Protein AF-A0A1E8E3Q8-F1 (afdb_monomer_lite)

Structure (mmCIF, N/CA/C/O backbone):
data_AF-A0A1E8E3Q8-F1
#
_entry.id   AF-A0A1E8E3Q8-F1
#
loop_
_atom_site.group_PDB
_atom_site.id
_atom_site.type_symbol
_atom_site.label_atom_id
_atom_site.label_alt_id
_atom_site.label_comp_id
_atom_site.label_asym_id
_atom_site.label_entity_id
_atom_site.label_seq_id
_atom_site.pdbx_PDB_ins_code
_atom_site.Cartn_x
_atom_site.Cartn_y
_atom_site.Cartn_z
_atom_site.occupancy
_atom_site.B_iso_or_equiv
_atom_site.auth_seq_id
_atom_site.auth_comp_id
_atom_site.auth_asym_id
_atom_site.auth_atom_id
_atom_site.pdbx_PDB_model_num
ATOM 1 N N . MET A 1 1 ? 12.188 -21.780 -27.073 1.00 25.06 1 MET A N 1
ATOM 2 C CA . MET A 1 1 ? 12.800 -22.722 -26.108 1.00 25.06 1 MET A CA 1
ATOM 3 C C . MET A 1 1 ? 11.949 -22.703 -24.840 1.00 25.06 1 MET A C 1
ATOM 5 O O . MET A 1 1 ? 11.818 -21.642 -24.250 1.00 25.06 1 MET A O 1
ATOM 9 N N . LYS A 1 2 ? 11.271 -23.799 -24.471 1.00 20.78 2 LYS A N 1
ATOM 10 C CA . LYS A 1 2 ? 10.485 -23.864 -23.223 1.00 20.78 2 LYS A CA 1
ATOM 11 C C . LYS A 1 2 ? 11.415 -24.312 -22.095 1.00 20.78 2 LYS A C 1
ATOM 13 O O . LYS A 1 2 ? 11.602 -25.508 -21.908 1.00 20.78 2 LYS A O 1
ATOM 18 N N . ALA A 1 3 ? 12.023 -23.370 -21.382 1.00 23.28 3 ALA A N 1
ATOM 19 C CA . ALA A 1 3 ? 12.737 -23.683 -20.150 1.00 23.28 3 ALA A CA 1
ATOM 20 C C . ALA A 1 3 ? 11.718 -23.715 -19.002 1.00 23.28 3 ALA A C 1
ATOM 22 O O . ALA A 1 3 ? 11.214 -22.676 -18.587 1.00 23.28 3 ALA A O 1
ATOM 23 N N . LYS A 1 4 ? 11.373 -24.911 -18.511 1.00 21.45 4 LYS A N 1
ATOM 24 C CA . LYS A 1 4 ? 10.731 -25.051 -17.198 1.00 21.45 4 LYS A CA 1
ATOM 25 C C . LYS A 1 4 ? 11.827 -24.872 -16.157 1.00 21.45 4 LYS A C 1
ATOM 27 O O . LYS A 1 4 ? 12.592 -25.798 -15.907 1.00 21.45 4 LYS A O 1
ATOM 32 N N . VAL A 1 5 ? 11.932 -23.673 -15.601 1.00 27.83 5 VAL A N 1
ATOM 33 C CA . VAL A 1 5 ? 12.792 -23.419 -14.448 1.00 27.83 5 VAL A CA 1
ATOM 34 C C . VAL A 1 5 ? 11.906 -23.518 -13.216 1.00 27.83 5 VAL A C 1
ATOM 36 O O . VAL A 1 5 ? 11.017 -22.696 -13.025 1.00 27.83 5 VAL A O 1
ATOM 39 N N . LEU A 1 6 ? 12.121 -24.554 -12.405 1.00 23.23 6 LEU A N 1
ATOM 40 C CA . LEU A 1 6 ? 11.558 -24.640 -11.063 1.00 23.23 6 LEU A CA 1
ATOM 41 C C . LEU A 1 6 ? 12.335 -23.635 -10.200 1.00 23.23 6 LEU A C 1
ATOM 43 O O . LEU A 1 6 ? 13.374 -23.963 -9.628 1.00 23.23 6 LEU A O 1
ATOM 47 N N . LEU A 1 7 ? 11.902 -22.376 -10.218 1.00 27.88 7 LEU A N 1
ATOM 48 C CA . LEU A 1 7 ? 12.552 -21.299 -9.484 1.00 27.88 7 LEU A CA 1
ATOM 49 C C . LEU A 1 7 ? 12.048 -21.346 -8.036 1.00 27.88 7 LEU A C 1
ATOM 51 O O . LEU A 1 7 ? 10.982 -20.826 -7.716 1.00 27.88 7 LEU A O 1
ATOM 55 N N . ALA A 1 8 ? 12.798 -22.014 -7.159 1.00 24.53 8 ALA A N 1
ATOM 56 C CA . ALA A 1 8 ? 12.649 -21.799 -5.727 1.00 24.53 8 ALA A CA 1
ATOM 57 C C . ALA A 1 8 ? 12.999 -20.329 -5.445 1.00 24.53 8 ALA A C 1
ATOM 59 O O . ALA A 1 8 ? 14.079 -19.871 -5.808 1.00 24.53 8 ALA A O 1
ATOM 60 N N . THR A 1 9 ? 12.034 -19.610 -4.877 1.00 29.94 9 THR A N 1
ATOM 61 C CA . THR A 1 9 ? 11.995 -18.182 -4.544 1.00 29.94 9 THR A CA 1
ATOM 62 C C . THR A 1 9 ? 13.372 -17.515 -4.441 1.00 29.94 9 THR A C 1
ATOM 64 O O . THR A 1 9 ? 14.088 -17.680 -3.453 1.00 29.94 9 THR A O 1
ATOM 67 N N . VAL A 1 10 ? 13.731 -16.725 -5.453 1.00 28.31 10 VAL A N 1
ATOM 68 C CA . VAL A 1 10 ? 14.898 -15.837 -5.438 1.00 28.31 10 VAL A CA 1
ATOM 69 C C . VAL A 1 10 ? 14.469 -14.521 -4.789 1.00 28.31 10 VAL A C 1
ATOM 71 O O . VAL A 1 10 ? 13.653 -13.778 -5.325 1.00 28.31 10 VAL A O 1
ATOM 74 N N . LEU A 1 11 ? 14.999 -14.263 -3.600 1.00 30.14 11 LEU A N 1
ATOM 75 C CA . LEU A 1 11 ? 14.775 -13.074 -2.789 1.00 30.14 11 LEU A CA 1
ATOM 76 C C . LEU A 1 11 ? 15.739 -11.988 -3.292 1.00 30.14 11 LEU A C 1
ATOM 78 O O . LEU A 1 11 ? 16.947 -12.126 -3.118 1.00 30.14 11 LEU A O 1
ATOM 82 N N . SER A 1 12 ? 15.241 -10.933 -3.941 1.00 26.34 12 SER A N 1
ATOM 83 C CA . SER A 1 12 ? 16.075 -9.813 -4.405 1.00 26.34 12 SER A CA 1
ATOM 84 C C . SER A 1 12 ? 15.674 -8.520 -3.686 1.00 26.34 12 SER A C 1
ATOM 86 O O . SER A 1 12 ? 14.683 -7.873 -4.028 1.00 26.34 12 SER A O 1
ATOM 88 N N . ILE A 1 13 ? 16.443 -8.184 -2.645 1.00 29.06 13 ILE A N 1
ATOM 89 C CA . ILE A 1 13 ? 16.334 -6.977 -1.810 1.00 29.06 13 ILE A CA 1
ATOM 90 C C . ILE A 1 13 ? 17.117 -5.837 -2.468 1.00 29.06 13 ILE A C 1
ATOM 92 O O . ILE A 1 13 ? 18.296 -5.677 -2.189 1.00 29.06 13 ILE A O 1
ATOM 96 N N . CYS A 1 14 ? 16.506 -5.030 -3.336 1.00 25.89 14 CYS A N 1
ATOM 97 C CA . CYS A 1 14 ? 17.172 -3.834 -3.864 1.00 25.89 14 CYS A CA 1
ATOM 98 C C . CYS A 1 14 ? 17.247 -2.733 -2.793 1.00 25.89 14 CYS A C 1
ATOM 100 O O . CYS A 1 14 ? 16.442 -1.810 -2.785 1.00 25.89 14 CYS A O 1
ATOM 102 N N . THR A 1 15 ? 18.246 -2.819 -1.918 1.00 27.42 15 THR A N 1
ATOM 103 C CA . THR A 1 15 ? 18.921 -1.652 -1.348 1.00 27.42 15 THR A CA 1
ATOM 104 C C . THR A 1 15 ? 20.367 -1.702 -1.829 1.00 27.42 15 THR A C 1
ATOM 106 O O . THR A 1 15 ? 21.047 -2.727 -1.755 1.00 27.42 15 THR A O 1
ATOM 109 N N . SER A 1 16 ? 20.834 -0.604 -2.415 1.00 28.83 16 SER A N 1
ATOM 110 C CA . SER A 1 16 ? 22.193 -0.450 -2.926 1.00 28.83 16 SER A CA 1
ATOM 111 C C . SER A 1 16 ? 23.194 -0.464 -1.769 1.00 28.83 16 SER A C 1
ATOM 113 O O . SER A 1 16 ? 23.552 0.595 -1.262 1.00 28.83 16 SER A O 1
ATOM 115 N N . SER A 1 17 ? 23.569 -1.656 -1.292 1.00 29.56 17 SER A N 1
ATOM 116 C CA . SER A 1 17 ? 24.822 -1.958 -0.563 1.00 29.56 17 SER A CA 1
ATOM 117 C C . SER A 1 17 ? 24.895 -3.366 0.055 1.00 29.56 17 SER A C 1
ATOM 119 O O . SER A 1 17 ? 25.938 -3.699 0.614 1.00 29.56 17 SER A O 1
ATOM 121 N N . VAL A 1 18 ? 23.873 -4.233 -0.049 1.00 36.31 18 VAL A N 1
ATOM 122 C CA . VAL A 1 18 ? 23.930 -5.567 0.595 1.00 36.31 18 VAL A CA 1
ATOM 123 C C . VAL A 1 18 ? 23.416 -6.694 -0.310 1.00 36.31 18 VAL A C 1
ATOM 125 O O . VAL A 1 18 ? 22.423 -7.351 -0.009 1.00 36.31 18 VAL A O 1
ATOM 128 N N . PHE A 1 19 ? 24.117 -6.966 -1.411 1.00 44.41 19 PHE A N 1
ATOM 129 C CA . PHE A 1 19 ? 23.916 -8.197 -2.182 1.00 44.41 19 PHE A CA 1
ATOM 130 C C . PHE A 1 19 ? 25.165 -9.074 -2.178 1.00 44.41 19 PHE A C 1
ATOM 132 O O . PHE A 1 19 ? 26.292 -8.590 -2.255 1.00 44.41 19 PHE A O 1
ATOM 139 N N . ALA A 1 20 ? 24.945 -10.389 -2.108 1.00 51.62 20 ALA A N 1
ATOM 140 C CA . ALA A 1 20 ? 25.991 -11.389 -2.300 1.00 51.62 20 ALA A CA 1
ATOM 141 C C . ALA A 1 20 ? 26.223 -11.724 -3.789 1.00 51.62 20 ALA A C 1
ATOM 143 O O . ALA A 1 20 ? 27.277 -12.270 -4.115 1.00 51.62 20 ALA A O 1
ATOM 144 N N . TYR A 1 21 ? 25.255 -11.423 -4.669 1.00 52.38 21 TYR A N 1
ATOM 145 C CA . TYR A 1 21 ? 25.308 -11.684 -6.111 1.00 52.38 21 TYR A CA 1
ATOM 146 C C . TYR A 1 21 ? 24.240 -10.888 -6.889 1.00 52.38 21 TYR A C 1
ATOM 148 O O . TYR A 1 21 ? 23.200 -10.547 -6.323 1.00 52.38 21 TYR A O 1
ATOM 156 N N . ASP A 1 22 ? 24.470 -10.678 -8.186 1.00 53.22 22 ASP A N 1
ATOM 157 C CA . ASP A 1 22 ? 23.536 -10.097 -9.159 1.00 53.22 22 ASP A CA 1
ATOM 158 C C . ASP A 1 22 ? 22.962 -11.181 -10.080 1.00 53.22 22 ASP A C 1
ATOM 160 O O . ASP A 1 22 ? 23.645 -12.146 -10.418 1.00 53.22 22 ASP A O 1
ATOM 164 N N . ILE A 1 23 ? 21.712 -11.039 -10.525 1.00 55.09 23 ILE A N 1
ATOM 165 C CA . ILE A 1 23 ? 21.140 -11.885 -11.583 1.00 55.09 23 ILE A CA 1
ATOM 166 C C . ILE A 1 23 ? 20.965 -11.037 -12.824 1.00 55.09 23 ILE A C 1
ATOM 168 O O . ILE A 1 23 ? 20.314 -9.997 -12.794 1.00 55.09 23 ILE A O 1
ATOM 172 N N . GLY A 1 24 ? 21.510 -11.506 -13.936 1.00 48.59 24 GLY A N 1
ATOM 173 C CA . GLY A 1 24 ? 21.401 -10.773 -15.181 1.00 48.59 24 GLY A CA 1
ATOM 174 C C . GLY A 1 24 ? 22.232 -11.397 -16.277 1.00 48.59 24 GLY A C 1
ATOM 175 O O . GLY A 1 24 ? 22.463 -12.607 -16.298 1.00 48.59 24 GLY A O 1
ATOM 176 N N . PHE A 1 25 ? 22.663 -10.554 -17.202 1.00 50.09 25 PHE A N 1
ATOM 177 C CA . PHE A 1 25 ? 23.625 -10.908 -18.229 1.00 50.09 25 PHE A CA 1
ATOM 178 C C . PHE A 1 25 ? 24.968 -10.279 -17.880 1.00 50.09 25 PHE A C 1
ATOM 180 O O . PHE A 1 25 ? 25.018 -9.108 -17.510 1.00 50.09 25 PHE A O 1
ATOM 187 N N . ASN A 1 26 ? 26.053 -11.041 -18.009 1.00 55.84 26 ASN A N 1
ATOM 188 C CA . ASN A 1 26 ? 27.388 -10.450 -17.955 1.00 55.84 26 ASN A CA 1
ATOM 189 C C . ASN A 1 26 ? 27.720 -9.705 -19.258 1.00 55.84 26 ASN A C 1
ATOM 191 O O . ASN A 1 26 ? 27.012 -9.816 -20.259 1.00 55.84 26 ASN A O 1
ATOM 195 N N . GLU A 1 27 ? 28.865 -9.021 -19.274 1.00 49.06 27 GLU A N 1
ATOM 196 C CA . GLU A 1 27 ? 29.415 -8.325 -20.451 1.00 49.06 27 GLU A CA 1
ATOM 197 C C . GLU A 1 27 ? 29.609 -9.238 -21.678 1.00 49.06 27 GLU A C 1
ATOM 199 O O . GLU A 1 27 ? 29.754 -8.764 -22.800 1.00 49.06 27 GLU A O 1
ATOM 204 N N . LYS A 1 28 ? 29.586 -10.562 -21.476 1.00 54.47 28 LYS A N 1
ATOM 205 C CA . LYS A 1 28 ? 29.684 -11.587 -22.523 1.00 54.47 28 LYS A CA 1
ATOM 206 C C . LYS A 1 28 ? 28.315 -12.119 -22.973 1.00 54.47 28 LYS A C 1
ATOM 208 O O . LYS A 1 28 ? 28.261 -13.124 -23.677 1.00 54.47 28 LYS A O 1
ATOM 213 N N . GLY A 1 29 ? 27.211 -11.504 -22.542 1.00 48.19 29 GLY A N 1
ATOM 214 C CA . GLY A 1 29 ? 25.851 -11.889 -22.927 1.00 48.19 29 GLY A CA 1
ATOM 215 C C . GLY A 1 29 ? 25.389 -13.234 -22.357 1.00 48.19 29 GLY A C 1
ATOM 216 O O . GLY A 1 29 ? 24.465 -13.848 -22.888 1.00 48.19 29 GLY A O 1
ATOM 217 N N . GLN A 1 30 ? 26.004 -13.726 -21.279 1.00 52.75 30 GLN A N 1
ATOM 218 C CA . GLN A 1 30 ? 25.603 -14.975 -20.631 1.00 52.75 30 GLN A CA 1
ATOM 219 C C . GLN A 1 30 ? 24.639 -14.697 -19.479 1.00 52.75 30 GLN A C 1
ATOM 221 O O . GLN A 1 30 ? 24.986 -13.960 -18.563 1.00 52.75 30 GLN A O 1
ATOM 226 N N . PHE A 1 31 ? 23.472 -15.347 -19.481 1.00 54.44 31 PHE A N 1
ATOM 227 C CA . PHE A 1 31 ? 22.534 -15.283 -18.359 1.00 54.44 31 PHE A CA 1
ATOM 228 C C . PHE A 1 31 ? 23.003 -16.154 -17.183 1.00 54.44 31 PHE A C 1
ATOM 230 O O . PHE A 1 31 ? 23.445 -17.301 -17.376 1.00 54.44 31 PHE A O 1
ATOM 237 N N . GLY A 1 32 ? 22.894 -15.629 -15.965 1.00 60.94 32 GLY A N 1
ATOM 238 C CA . GLY A 1 32 ? 23.208 -16.351 -14.734 1.00 60.94 32 GLY A CA 1
ATOM 239 C C . GLY A 1 32 ? 23.147 -15.475 -13.486 1.00 60.94 32 GLY A C 1
ATOM 240 O O . GLY A 1 32 ? 22.823 -14.292 -13.559 1.00 60.94 32 GLY A O 1
ATOM 241 N N . ALA A 1 33 ? 23.463 -16.080 -12.342 1.00 65.56 33 ALA A N 1
ATOM 242 C CA . ALA A 1 33 ? 23.819 -15.352 -11.130 1.00 65.56 33 ALA A CA 1
ATOM 243 C C . ALA A 1 33 ? 25.328 -15.066 -11.144 1.00 65.56 33 ALA A C 1
ATOM 245 O O . ALA A 1 33 ? 26.102 -15.921 -11.582 1.00 65.56 33 ALA A O 1
ATOM 246 N N . PHE A 1 34 ? 25.745 -13.898 -10.670 1.00 69.12 34 PHE A N 1
ATOM 247 C CA . PHE A 1 34 ? 27.127 -13.433 -10.689 1.00 69.12 34 PHE A CA 1
ATOM 248 C C . PHE A 1 34 ? 27.531 -12.910 -9.320 1.00 69.12 34 PHE A C 1
ATOM 250 O O . PHE A 1 34 ? 26.796 -12.125 -8.733 1.00 69.12 34 PHE A O 1
ATOM 257 N N . ASP A 1 35 ? 28.685 -13.326 -8.805 1.00 70.69 35 ASP A N 1
ATOM 258 C CA . ASP A 1 35 ? 29.201 -12.776 -7.552 1.00 70.69 35 ASP A CA 1
ATOM 259 C C . ASP A 1 35 ? 29.560 -11.282 -7.700 1.00 70.69 35 ASP A C 1
ATOM 261 O O . ASP A 1 35 ? 29.577 -10.724 -8.799 1.00 70.69 35 ASP A O 1
ATOM 265 N N . LYS A 1 36 ? 29.905 -10.626 -6.588 1.00 62.50 36 LYS A N 1
ATOM 266 C CA . LYS A 1 36 ? 30.344 -9.215 -6.569 1.00 62.50 36 LYS A CA 1
ATOM 267 C C . LYS A 1 36 ? 31.561 -8.898 -7.457 1.00 62.50 36 LYS A C 1
ATOM 269 O O . LYS A 1 36 ? 31.872 -7.730 -7.660 1.00 62.50 36 LYS A O 1
ATOM 274 N N . ASN A 1 37 ? 32.275 -9.919 -7.929 1.00 66.94 37 ASN A N 1
ATOM 275 C CA . ASN A 1 37 ? 33.425 -9.793 -8.818 1.00 66.94 37 ASN A CA 1
ATOM 276 C C . ASN A 1 37 ? 33.053 -10.112 -10.283 1.00 66.94 37 ASN A C 1
ATOM 278 O O . ASN A 1 37 ? 33.937 -10.178 -11.133 1.00 66.94 37 ASN A O 1
ATOM 282 N N . GLY A 1 38 ? 31.768 -10.337 -10.587 1.00 61.47 38 GLY A N 1
ATOM 283 C CA . GLY A 1 38 ? 31.273 -10.664 -11.923 1.00 61.47 38 GLY A CA 1
ATOM 284 C C . GLY A 1 38 ? 31.474 -12.126 -12.341 1.00 61.47 38 GLY A C 1
ATOM 285 O O . GLY A 1 38 ? 31.266 -12.459 -13.512 1.00 61.47 38 GLY A O 1
ATOM 286 N N . ASN A 1 39 ? 31.864 -13.022 -11.428 1.00 74.94 39 ASN A N 1
ATOM 287 C CA . ASN A 1 39 ? 32.039 -14.440 -11.741 1.00 74.94 39 ASN A CA 1
ATOM 288 C C . ASN A 1 39 ? 30.701 -15.164 -11.738 1.00 74.94 39 ASN A C 1
ATOM 290 O O . ASN A 1 39 ? 29.913 -15.037 -10.803 1.00 74.94 39 ASN A O 1
ATOM 294 N N . LYS A 1 40 ? 30.469 -15.986 -12.764 1.00 69.25 40 LYS A N 1
ATOM 295 C CA . LYS A 1 40 ? 29.243 -16.775 -12.875 1.00 69.25 40 LYS A CA 1
ATOM 296 C C . LYS A 1 40 ? 29.171 -17.806 -11.750 1.00 69.25 40 LYS A C 1
ATOM 298 O O . LYS A 1 40 ? 30.005 -18.702 -11.676 1.00 69.25 40 LYS A O 1
ATOM 303 N N . MET A 1 41 ? 28.136 -17.701 -10.933 1.00 68.75 41 MET A N 1
ATOM 304 C CA . MET A 1 41 ? 27.821 -18.645 -9.873 1.00 68.75 41 MET A CA 1
ATOM 305 C C . MET A 1 41 ? 26.966 -19.788 -10.415 1.00 68.75 41 MET A C 1
ATOM 307 O O . MET A 1 41 ? 26.099 -19.611 -11.278 1.00 68.75 41 MET A O 1
ATOM 311 N N . THR A 1 42 ? 27.182 -20.981 -9.876 1.00 71.19 42 THR A N 1
ATOM 312 C CA . THR A 1 42 ? 26.256 -22.098 -10.049 1.00 71.19 42 THR A CA 1
ATOM 313 C C . THR A 1 42 ? 24.999 -21.871 -9.214 1.00 71.19 42 THR A C 1
ATOM 315 O O . THR A 1 42 ? 25.044 -21.275 -8.139 1.00 71.19 42 THR A O 1
ATOM 318 N N . TRP A 1 43 ? 23.869 -22.436 -9.645 1.00 57.75 43 TRP A N 1
ATOM 319 C CA . TRP A 1 43 ? 22.608 -22.338 -8.899 1.00 57.75 43 TRP A CA 1
ATOM 320 C C . TRP A 1 43 ? 22.712 -22.846 -7.452 1.00 57.75 43 TRP A C 1
ATOM 322 O O . TRP A 1 43 ? 22.033 -22.333 -6.565 1.00 57.75 43 TRP A O 1
ATOM 332 N N . LYS A 1 44 ? 23.594 -23.821 -7.191 1.00 58.88 44 LYS A N 1
ATOM 333 C CA . LYS A 1 44 ? 23.868 -24.331 -5.841 1.00 58.88 44 LYS A CA 1
ATOM 334 C C . LYS A 1 44 ? 24.544 -23.273 -4.964 1.00 58.88 44 LYS A C 1
ATOM 336 O O . LYS A 1 44 ? 24.167 -23.118 -3.806 1.00 58.88 44 LYS A O 1
ATOM 341 N N . GLU A 1 45 ? 25.508 -22.536 -5.505 1.00 61.62 45 GLU A N 1
ATOM 342 C CA . GLU A 1 45 ? 26.196 -21.448 -4.797 1.00 61.62 45 GLU A CA 1
ATOM 343 C C . GLU A 1 45 ? 25.257 -20.264 -4.553 1.00 61.62 45 GLU A C 1
ATOM 345 O O . GLU A 1 45 ? 25.251 -19.705 -3.458 1.00 61.62 45 GLU A O 1
ATOM 350 N N . THR A 1 46 ? 24.393 -19.950 -5.523 1.00 57.50 46 THR A N 1
ATOM 351 C CA . THR A 1 46 ? 23.335 -18.936 -5.402 1.00 57.50 46 THR A CA 1
ATOM 352 C C . THR A 1 46 ? 22.381 -19.251 -4.243 1.00 57.50 46 THR A C 1
ATOM 354 O O . THR A 1 46 ? 22.117 -18.394 -3.399 1.00 57.50 46 THR A O 1
ATOM 357 N N . LEU A 1 47 ? 21.927 -20.507 -4.143 1.00 52.84 47 LEU A N 1
ATOM 358 C CA . LEU A 1 47 ? 21.055 -20.987 -3.063 1.00 52.84 47 LEU A CA 1
ATOM 359 C C . LEU A 1 47 ? 21.737 -20.940 -1.685 1.00 52.84 47 LEU A C 1
ATOM 361 O O . LEU A 1 47 ? 21.108 -20.558 -0.697 1.00 52.84 47 LEU A O 1
ATOM 365 N N . ILE A 1 48 ? 23.021 -21.309 -1.600 1.00 59.25 48 ILE A N 1
ATOM 366 C CA . ILE A 1 48 ? 23.790 -21.275 -0.343 1.00 59.25 48 ILE A CA 1
ATOM 367 C C . ILE A 1 48 ? 24.010 -19.830 0.124 1.00 59.25 48 ILE A C 1
ATOM 369 O O . ILE A 1 48 ? 23.790 -19.529 1.299 1.00 59.25 48 ILE A O 1
ATOM 373 N N . ALA A 1 49 ? 24.389 -18.927 -0.785 1.00 54.00 49 ALA A N 1
ATOM 374 C CA . ALA A 1 49 ? 24.569 -17.508 -0.483 1.00 54.00 49 ALA A CA 1
ATOM 375 C C . ALA A 1 49 ? 23.266 -16.869 0.023 1.00 54.00 49 ALA A C 1
ATOM 377 O O . ALA A 1 49 ? 23.267 -16.150 1.022 1.00 54.00 49 ALA A O 1
ATOM 378 N N . GLN A 1 50 ? 22.138 -17.206 -0.606 1.00 54.53 50 GLN A N 1
ATOM 379 C CA . GLN A 1 50 ? 20.819 -16.720 -0.208 1.00 54.53 50 GLN A CA 1
ATOM 380 C C . GLN A 1 50 ? 20.375 -17.268 1.157 1.00 54.53 50 GLN A C 1
ATOM 382 O O . GLN A 1 50 ? 19.857 -16.516 1.982 1.00 54.53 50 GLN A O 1
ATOM 387 N N . LYS A 1 51 ? 20.619 -18.558 1.439 1.00 47.31 51 LYS A N 1
ATOM 388 C CA . LYS A 1 51 ? 20.323 -19.171 2.746 1.00 47.31 51 LYS A CA 1
ATOM 389 C C . LYS A 1 51 ? 21.094 -18.488 3.879 1.00 47.31 51 LYS A C 1
ATOM 391 O O . LYS A 1 51 ? 20.513 -18.208 4.925 1.00 47.31 51 LYS A O 1
ATOM 396 N N . ASN A 1 52 ? 22.379 -18.204 3.671 1.00 49.12 52 ASN A N 1
ATOM 397 C CA . ASN A 1 52 ? 23.218 -17.548 4.675 1.00 49.12 52 ASN A CA 1
ATOM 398 C C . ASN A 1 52 ? 22.791 -16.092 4.923 1.00 49.12 52 ASN A C 1
ATOM 400 O O . ASN A 1 52 ? 22.806 -15.648 6.068 1.00 49.12 52 ASN A O 1
ATOM 404 N N . LEU A 1 53 ? 22.341 -15.382 3.882 1.00 49.28 53 LEU A N 1
ATOM 405 C CA . LEU A 1 53 ? 21.792 -14.030 4.008 1.00 49.28 53 LEU A CA 1
ATOM 406 C C . LEU A 1 53 ? 20.456 -14.023 4.771 1.00 49.28 53 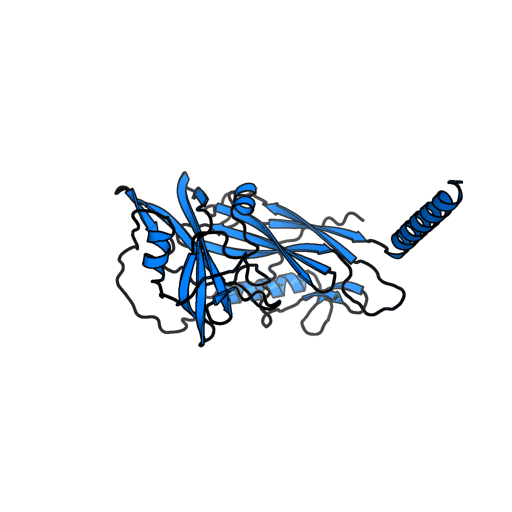LEU A C 1
ATOM 408 O O . LEU A 1 53 ? 20.275 -13.219 5.681 1.00 49.28 53 LEU A O 1
ATOM 412 N N . MET A 1 54 ? 19.550 -14.962 4.468 1.00 43.66 54 MET A N 1
ATOM 413 C CA . MET A 1 54 ? 18.281 -15.095 5.197 1.00 43.66 54 MET A CA 1
ATOM 414 C C . MET A 1 54 ? 18.499 -15.430 6.678 1.00 43.66 54 MET A C 1
ATOM 416 O O . MET A 1 54 ? 17.822 -14.871 7.532 1.00 43.66 54 MET A O 1
ATOM 420 N N . LEU A 1 55 ? 19.484 -16.274 7.005 1.00 41.16 55 LEU A N 1
ATOM 421 C CA . LEU A 1 55 ? 19.843 -16.582 8.395 1.00 41.16 55 LEU A CA 1
ATOM 422 C C . LEU A 1 55 ? 20.419 -15.371 9.148 1.00 41.16 55 LEU A C 1
ATOM 424 O O . LEU A 1 55 ? 20.173 -15.233 10.342 1.00 41.16 55 LEU A O 1
ATOM 428 N N . GLN A 1 56 ? 21.142 -14.477 8.466 1.00 40.41 56 GLN A N 1
ATOM 429 C CA . GLN A 1 56 ? 21.638 -13.230 9.063 1.00 40.41 56 GLN A CA 1
ATOM 430 C C . GLN A 1 56 ? 20.529 -12.186 9.264 1.00 40.41 56 GLN A C 1
ATOM 432 O O . GLN A 1 56 ? 20.590 -11.418 10.219 1.00 40.41 56 GLN A O 1
ATOM 437 N N . GLN A 1 57 ? 19.502 -12.185 8.410 1.00 39.53 57 GLN A N 1
ATOM 438 C CA . GLN A 1 57 ? 18.339 -11.289 8.503 1.00 39.53 57 GLN A CA 1
ATOM 439 C C . GLN A 1 57 ? 17.237 -11.805 9.447 1.00 39.53 57 GLN A C 1
ATOM 441 O O . GLN A 1 57 ? 16.368 -11.039 9.849 1.00 39.53 57 GLN A O 1
ATOM 446 N N . MET A 1 58 ? 17.278 -13.087 9.825 1.00 33.00 58 MET A N 1
ATOM 447 C CA . MET A 1 58 ? 16.393 -13.698 10.828 1.00 33.00 58 MET A CA 1
ATOM 448 C C . MET A 1 58 ? 16.894 -13.537 12.272 1.00 33.00 58 MET A C 1
ATOM 450 O O . MET A 1 58 ? 16.208 -13.950 13.207 1.00 33.00 58 MET A O 1
ATOM 454 N N . VAL A 1 59 ? 18.064 -12.925 12.484 1.00 30.34 59 VAL A N 1
ATOM 455 C CA . VAL A 1 59 ? 18.448 -12.433 13.812 1.00 30.34 59 VAL A CA 1
ATOM 456 C C . VAL A 1 59 ? 17.638 -11.159 14.068 1.00 30.34 59 VAL A C 1
ATOM 458 O O . VAL A 1 59 ? 17.723 -10.246 13.246 1.00 30.34 59 VAL A O 1
ATOM 461 N N . PRO A 1 60 ? 16.863 -11.058 15.167 1.00 34.19 60 PRO A N 1
ATOM 462 C CA . PRO A 1 60 ? 16.137 -9.839 15.498 1.00 34.19 60 PRO A CA 1
ATOM 463 C C . PRO A 1 60 ? 17.096 -8.652 15.448 1.00 34.19 60 PRO A C 1
ATOM 465 O O . PRO A 1 60 ? 18.123 -8.644 16.135 1.00 34.19 60 PRO A O 1
ATOM 468 N N . GLY A 1 61 ? 16.786 -7.690 14.578 1.00 34.53 61 GLY A N 1
ATOM 469 C CA . GLY A 1 61 ? 17.592 -6.499 14.377 1.00 34.53 61 GLY A CA 1
ATOM 470 C C . GLY A 1 61 ? 17.919 -5.840 15.713 1.00 34.53 61 GLY A C 1
ATOM 471 O O . GLY A 1 61 ? 17.047 -5.639 16.561 1.00 34.53 61 GLY A O 1
ATOM 472 N N . ARG A 1 62 ? 19.206 -5.530 15.892 1.00 27.67 62 ARG A N 1
ATOM 473 C CA . ARG A 1 62 ? 19.715 -4.698 16.981 1.00 27.67 62 ARG A CA 1
ATOM 474 C C . ARG A 1 62 ? 18.846 -3.453 17.114 1.00 27.67 62 ARG A C 1
ATOM 476 O O . ARG A 1 62 ? 18.652 -2.725 16.146 1.00 27.67 62 ARG A O 1
ATOM 483 N N . GLN A 1 63 ? 18.389 -3.217 18.338 1.00 28.98 63 GLN A N 1
ATOM 484 C CA . GLN A 1 63 ? 17.794 -1.965 18.780 1.00 28.98 63 GLN A CA 1
ATOM 485 C C . GLN A 1 63 ? 18.695 -0.793 18.365 1.00 28.98 63 GLN A C 1
ATOM 487 O O . GLN A 1 63 ? 19.771 -0.601 18.932 1.00 28.98 63 GLN A O 1
ATOM 492 N N . SER A 1 64 ? 18.256 0.005 17.394 1.00 26.50 64 SER A N 1
ATOM 493 C CA . SER A 1 64 ? 18.677 1.399 17.313 1.00 26.50 64 SER A CA 1
ATOM 494 C C . SER A 1 64 ? 17.857 2.166 18.343 1.00 26.50 64 SER A C 1
ATOM 496 O O . SER A 1 64 ? 16.626 2.185 18.295 1.00 26.50 64 SER A O 1
ATOM 498 N N . ALA A 1 65 ? 18.558 2.707 19.331 1.00 27.86 65 ALA A N 1
ATOM 499 C CA . ALA A 1 65 ? 17.987 3.376 20.480 1.00 27.86 65 ALA A CA 1
ATOM 500 C C . ALA A 1 65 ? 17.190 4.641 20.113 1.00 27.86 65 ALA A C 1
ATOM 502 O O . ALA A 1 65 ? 17.533 5.364 19.182 1.00 27.86 65 ALA A O 1
ATOM 503 N N . ALA A 1 66 ? 16.215 4.909 20.986 1.00 31.02 66 ALA A N 1
ATOM 504 C CA . ALA A 1 66 ? 15.469 6.147 21.203 1.00 31.02 66 ALA A CA 1
ATOM 505 C C . ALA A 1 66 ? 14.258 6.436 20.295 1.00 31.02 66 ALA A C 1
ATOM 507 O O . ALA A 1 66 ? 14.339 7.142 19.297 1.00 31.02 66 ALA A O 1
ATOM 508 N N . SER A 1 67 ? 13.076 6.073 20.799 1.00 25.61 67 SER A N 1
ATOM 509 C CA . SER A 1 67 ? 11.937 6.995 20.790 1.00 25.61 67 SER A CA 1
ATOM 510 C C . SER A 1 67 ? 11.106 6.794 22.054 1.00 25.61 67 SER A C 1
ATOM 512 O O . SER A 1 67 ? 10.775 5.666 22.416 1.00 25.61 67 SER A O 1
ATOM 514 N N . ASN A 1 68 ? 10.828 7.903 22.733 1.00 30.36 68 ASN A N 1
ATOM 515 C CA . ASN A 1 68 ? 10.129 7.988 24.007 1.00 30.36 68 ASN A CA 1
ATOM 516 C C . ASN A 1 68 ? 8.874 7.111 24.073 1.00 30.36 68 ASN A C 1
ATOM 518 O O . ASN A 1 68 ? 8.007 7.163 23.202 1.00 30.36 68 ASN A O 1
ATOM 522 N N . GLN A 1 69 ? 8.773 6.352 25.165 1.00 34.88 69 GLN A N 1
ATOM 523 C CA . GLN A 1 69 ? 7.535 5.723 25.601 1.00 34.88 69 GLN A CA 1
ATOM 524 C C . GLN A 1 69 ? 6.451 6.790 25.787 1.00 34.88 69 GLN A C 1
ATOM 526 O O . GLN A 1 69 ? 6.620 7.733 26.558 1.00 34.88 69 GLN A O 1
ATOM 531 N N . SER A 1 70 ? 5.311 6.585 25.136 1.00 32.03 70 SER A N 1
ATOM 532 C CA . SER A 1 70 ? 4.039 7.193 25.510 1.00 32.03 70 SER A CA 1
ATOM 533 C C . SER A 1 70 ? 2.993 6.082 25.559 1.00 32.03 70 SER A C 1
ATOM 535 O O . SER A 1 70 ? 2.780 5.393 24.569 1.00 32.03 70 SER A O 1
ATOM 537 N N . SER A 1 71 ? 2.431 5.896 26.755 1.00 33.47 71 SER A N 1
ATOM 538 C CA . SER A 1 71 ? 1.286 5.071 27.175 1.00 33.47 71 SER A CA 1
ATOM 539 C C . SER A 1 71 ? 0.572 4.194 26.131 1.00 33.47 71 SER A C 1
ATOM 541 O O . SER A 1 71 ? 0.060 4.687 25.131 1.00 33.47 71 SER A O 1
ATOM 543 N N . ASN A 1 72 ? 0.403 2.910 26.483 1.00 35.56 72 ASN A N 1
ATOM 544 C CA . ASN A 1 72 ? -0.451 1.882 25.858 1.00 35.56 72 ASN A CA 1
ATOM 545 C C . ASN A 1 72 ? -1.958 2.240 25.848 1.00 35.56 72 ASN A C 1
ATOM 547 O O . ASN A 1 72 ? -2.799 1.476 26.317 1.00 35.56 72 ASN A O 1
ATOM 551 N N . SER A 1 73 ? -2.330 3.397 25.318 1.00 49.09 73 SER A N 1
ATOM 552 C CA . SER A 1 73 ? -3.681 3.654 24.840 1.00 49.09 73 SER A CA 1
ATOM 553 C C . SER A 1 73 ? -3.715 3.249 23.371 1.00 49.09 73 SER A C 1
ATOM 555 O O . SER A 1 73 ? -3.097 3.909 22.536 1.00 49.09 73 SER A O 1
ATOM 557 N N . SER A 1 74 ? -4.404 2.153 23.044 1.00 66.06 74 SER A N 1
ATOM 558 C CA . SER A 1 74 ? -4.700 1.804 21.652 1.00 66.06 74 SER A CA 1
ATOM 559 C C . SER A 1 74 ? -5.342 3.015 20.972 1.00 66.06 74 SER A C 1
ATOM 561 O O . SER A 1 74 ? -6.381 3.485 21.443 1.00 66.06 74 SER A O 1
ATOM 563 N N . ILE A 1 75 ? -4.735 3.537 19.904 1.00 79.88 75 ILE A N 1
ATOM 564 C CA . ILE A 1 75 ? -5.312 4.651 19.147 1.00 79.88 75 ILE A CA 1
ATOM 565 C C . ILE A 1 75 ? -6.700 4.221 18.658 1.00 79.88 75 ILE A C 1
ATOM 567 O O . ILE A 1 75 ? -6.828 3.216 17.954 1.00 79.88 75 ILE A O 1
ATOM 571 N N . GLN A 1 76 ? -7.724 4.970 19.071 1.00 87.88 76 GLN A N 1
ATOM 572 C CA . GLN A 1 76 ? -9.122 4.732 18.732 1.00 87.88 76 GLN A CA 1
ATOM 573 C C . GLN A 1 76 ? -9.674 5.910 17.933 1.00 87.88 76 GLN A C 1
ATOM 575 O O . GLN A 1 76 ? -9.628 7.047 18.398 1.00 87.88 76 GLN A O 1
ATOM 580 N N . LEU A 1 77 ? -10.239 5.620 16.764 1.00 93.75 77 LEU A N 1
ATOM 581 C CA . LEU A 1 77 ? -10.868 6.598 15.875 1.00 93.75 77 LEU A CA 1
ATOM 582 C C . LEU A 1 77 ? -12.366 6.303 15.755 1.00 93.75 77 LEU A C 1
ATOM 584 O O . LEU A 1 77 ? -12.776 5.143 15.746 1.00 93.75 77 LEU A O 1
ATOM 588 N N . ASN A 1 78 ? -13.205 7.325 15.644 1.00 95.88 78 ASN A N 1
ATOM 589 C CA . ASN A 1 78 ? -14.632 7.144 15.362 1.00 95.88 78 ASN A CA 1
ATOM 590 C C . ASN A 1 78 ? -14.866 6.826 13.877 1.00 95.88 78 ASN A C 1
ATOM 592 O O . ASN A 1 78 ? -15.808 6.114 13.529 1.00 95.88 78 ASN A O 1
ATOM 596 N N . SER A 1 79 ? -13.984 7.317 13.008 1.00 96.00 79 SER A N 1
ATOM 597 C CA . SER A 1 79 ? -14.008 7.147 11.561 1.00 96.00 79 SER A CA 1
ATOM 598 C C . SER A 1 79 ? -12.594 6.993 10.997 1.00 96.00 79 SER A C 1
ATOM 600 O O . SER A 1 79 ? -11.622 7.509 11.542 1.00 96.00 79 SER A O 1
ATOM 602 N N . LEU A 1 80 ? -12.486 6.313 9.854 1.00 96.31 80 LEU A N 1
ATOM 603 C CA . LEU A 1 80 ? -11.255 6.229 9.059 1.00 96.31 80 LEU A CA 1
ATOM 604 C C . LEU A 1 80 ? -11.198 7.296 7.957 1.00 96.31 80 LEU A C 1
ATOM 606 O O . LEU A 1 80 ? -10.431 7.160 7.011 1.00 96.31 80 LEU A O 1
ATOM 610 N N . ASN A 1 81 ? -12.031 8.338 8.022 1.00 95.69 81 ASN A N 1
ATOM 611 C CA . ASN A 1 81 ? -11.944 9.445 7.072 1.00 95.69 81 ASN A CA 1
ATOM 612 C C . ASN A 1 81 ? -10.670 10.275 7.310 1.00 95.69 81 ASN A C 1
ATOM 614 O O . ASN A 1 81 ? -10.184 10.381 8.434 1.00 95.69 81 ASN A O 1
ATOM 618 N N . ALA A 1 82 ? -10.167 10.915 6.256 1.00 93.75 82 ALA A N 1
ATOM 619 C CA . ALA A 1 82 ? -8.926 11.686 6.322 1.00 93.75 82 ALA A CA 1
ATOM 620 C C . ALA A 1 82 ? -8.977 12.882 7.283 1.00 93.75 82 ALA A C 1
ATOM 622 O O . ALA A 1 82 ? -7.945 13.268 7.824 1.00 93.75 82 ALA A O 1
ATOM 623 N N . ASN A 1 83 ? -10.166 13.447 7.519 1.00 93.44 83 ASN A N 1
ATOM 624 C CA . ASN A 1 83 ? -10.350 14.591 8.415 1.00 93.44 83 ASN A CA 1
ATOM 625 C C . ASN A 1 83 ? -10.122 14.230 9.889 1.00 93.44 83 ASN A C 1
ATOM 627 O O . ASN A 1 83 ? -9.719 15.094 10.663 1.00 93.44 83 ASN A O 1
ATOM 631 N N . GLU A 1 84 ? -10.387 12.981 10.274 1.00 94.44 84 GLU A N 1
ATOM 632 C CA . GLU A 1 84 ? -10.098 12.457 11.609 1.00 94.44 84 GLU A CA 1
ATOM 633 C C . GLU A 1 84 ? -8.744 11.741 11.627 1.00 94.44 84 GLU A C 1
ATOM 635 O O . GLU A 1 84 ? -7.869 12.093 12.412 1.00 94.44 84 GLU A O 1
ATOM 640 N N . LEU A 1 85 ? -8.529 10.783 10.722 1.00 95.00 85 LEU A N 1
ATOM 641 C CA . LEU A 1 85 ? -7.365 9.899 10.743 1.00 95.00 85 LEU A CA 1
ATOM 642 C C . LEU A 1 85 ? -6.042 10.662 10.629 1.00 95.00 85 LEU A C 1
ATOM 644 O O . LEU A 1 85 ? -5.144 10.437 11.442 1.00 95.00 85 LEU A O 1
ATOM 648 N N . LEU A 1 86 ? -5.903 11.554 9.640 1.00 93.31 86 LEU A N 1
ATOM 649 C CA . LEU A 1 86 ? -4.612 12.192 9.375 1.00 93.31 86 LEU A CA 1
ATOM 650 C C . LEU A 1 86 ? -4.197 13.147 10.509 1.00 93.31 86 LEU A C 1
ATOM 652 O O . LEU A 1 86 ? -3.094 12.975 11.032 1.00 93.31 86 LEU A O 1
ATOM 656 N N . PRO A 1 87 ? -5.041 14.098 10.967 1.00 90.31 87 PRO A N 1
ATOM 657 C CA . PRO A 1 87 ? -4.662 14.980 12.066 1.00 90.31 87 PRO A CA 1
ATOM 658 C C . PRO A 1 87 ? -4.469 14.246 13.394 1.00 90.31 87 PRO A C 1
ATOM 660 O O . PRO A 1 87 ? -3.600 14.641 14.167 1.00 90.31 87 PRO A O 1
ATOM 663 N N . THR A 1 88 ? -5.243 13.188 13.671 1.00 90.12 88 THR A N 1
ATOM 664 C CA . THR A 1 88 ? -5.104 12.429 14.923 1.00 90.12 88 THR A CA 1
ATOM 665 C C . THR A 1 88 ? -3.793 11.652 14.983 1.00 90.12 88 THR A C 1
ATOM 667 O O . THR A 1 88 ? -3.184 11.587 16.049 1.00 90.12 88 THR A O 1
ATOM 670 N N . LEU A 1 89 ? -3.344 11.071 13.867 1.00 90.12 89 LEU A N 1
ATOM 671 C CA . LEU A 1 89 ? -2.120 10.265 13.840 1.00 90.12 89 LEU A CA 1
ATOM 672 C C . LEU A 1 89 ? -0.849 11.087 13.629 1.00 90.12 89 LEU A C 1
ATOM 674 O O . LEU A 1 89 ? 0.195 10.740 14.176 1.00 90.12 89 LEU A O 1
ATOM 678 N N . PHE A 1 90 ? -0.920 12.155 12.834 1.00 90.31 90 PHE A N 1
ATOM 679 C CA . PHE A 1 90 ? 0.273 12.855 12.350 1.00 90.31 90 PHE A CA 1
ATOM 680 C C . PHE A 1 90 ? 0.327 14.331 12.760 1.00 90.31 90 PHE A C 1
ATOM 682 O O . PHE A 1 90 ? 1.322 15.007 12.498 1.00 90.31 90 PHE A O 1
ATOM 689 N N . GLY A 1 91 ? -0.725 14.851 13.399 1.00 87.06 91 GLY A N 1
ATOM 690 C CA . GLY A 1 91 ? -0.903 16.290 13.573 1.00 87.06 91 GLY A CA 1
ATOM 691 C C . GLY A 1 91 ? -1.158 16.986 12.235 1.00 87.06 91 GLY A C 1
ATOM 692 O O . GLY A 1 91 ? -1.438 16.347 11.227 1.00 87.06 91 GLY A O 1
ATOM 693 N N . ARG A 1 92 ? -1.088 18.318 12.211 1.00 84.94 92 ARG A N 1
ATOM 694 C CA . ARG A 1 92 ? -1.135 19.105 10.970 1.00 84.94 92 ARG A CA 1
ATOM 695 C C . ARG A 1 92 ? -0.345 20.392 11.130 1.00 84.94 92 ARG A C 1
ATOM 697 O O . ARG A 1 92 ? -0.324 20.961 12.222 1.00 84.94 92 ARG A O 1
ATOM 704 N N . ILE A 1 93 ? 0.215 20.888 10.034 1.00 84.31 93 ILE A N 1
ATOM 705 C CA . ILE A 1 93 ? 0.713 22.263 9.954 1.00 84.31 93 ILE A CA 1
ATOM 706 C C . ILE A 1 93 ? -0.164 23.077 9.008 1.00 84.31 93 ILE A C 1
ATOM 708 O O . ILE A 1 93 ? -0.665 22.573 8.003 1.00 84.31 93 ILE A O 1
ATOM 712 N N . GLN A 1 94 ? -0.355 24.351 9.339 1.00 76.81 94 GLN A N 1
ATOM 713 C CA . GLN A 1 94 ? -1.003 25.298 8.444 1.00 76.81 94 GLN A CA 1
ATOM 714 C C . GLN A 1 94 ? 0.071 25.897 7.538 1.00 76.81 94 GLN A C 1
ATOM 716 O O . GLN A 1 94 ? 0.972 26.573 8.029 1.00 76.81 94 GLN A O 1
ATOM 721 N N . LEU A 1 95 ? -0.022 25.670 6.229 1.00 73.12 95 LEU A N 1
ATOM 722 C CA . LEU A 1 95 ? 0.827 26.379 5.271 1.00 73.12 95 LEU A CA 1
ATOM 723 C C . LEU A 1 95 ? 0.075 27.588 4.712 1.00 73.12 95 LEU A C 1
ATOM 725 O O . LEU A 1 95 ? -1.159 27.603 4.645 1.00 73.12 95 LEU A O 1
ATOM 729 N N . SER A 1 96 ? 0.828 28.614 4.330 1.00 65.25 96 SER A N 1
ATOM 730 C CA . SER A 1 96 ? 0.313 29.782 3.626 1.00 65.25 96 SER A CA 1
ATOM 731 C C . SER A 1 96 ? 0.331 29.528 2.115 1.00 65.25 96 SER A C 1
ATOM 733 O O . SER A 1 96 ? 1.343 29.117 1.554 1.00 65.25 96 SER A O 1
ATOM 735 N N . GLY A 1 97 ? -0.792 29.783 1.438 1.00 64.88 97 GLY A N 1
ATOM 736 C CA . GLY A 1 97 ? -0.887 29.704 -0.025 1.00 64.88 97 GLY A CA 1
ATOM 737 C C . GLY A 1 97 ? -1.909 28.692 -0.546 1.00 64.88 97 GLY A C 1
ATOM 738 O O . GLY A 1 97 ? -2.642 28.064 0.212 1.00 64.88 97 GLY A O 1
ATOM 739 N N . ARG A 1 98 ? -1.992 28.588 -1.878 1.00 65.19 98 ARG A N 1
ATOM 740 C CA . ARG A 1 98 ? -2.821 27.596 -2.578 1.00 65.19 98 ARG A CA 1
ATOM 741 C C . ARG A 1 98 ? -1.925 26.478 -3.101 1.00 65.19 98 ARG A C 1
ATOM 743 O O . ARG A 1 98 ? -0.980 26.773 -3.823 1.00 65.19 98 ARG A O 1
ATOM 750 N N . TYR A 1 99 ? -2.282 25.236 -2.801 1.00 72.00 99 TYR A N 1
ATOM 751 C CA . TYR A 1 99 ? -1.648 24.035 -3.348 1.00 72.00 99 TYR A CA 1
ATOM 752 C C . TYR A 1 99 ? -2.115 23.799 -4.786 1.00 72.00 99 TYR A C 1
ATOM 754 O O . TYR A 1 99 ? -3.303 23.974 -5.070 1.00 72.00 99 TYR A O 1
ATOM 762 N N . ARG A 1 100 ? -1.207 23.439 -5.702 1.00 65.94 100 ARG A N 1
ATOM 763 C CA . ARG A 1 100 ? -1.528 23.318 -7.139 1.00 65.94 100 ARG A CA 1
ATOM 764 C C . ARG A 1 100 ? -1.127 21.981 -7.764 1.00 65.94 100 ARG A C 1
ATOM 766 O O . ARG A 1 100 ? -1.216 21.833 -8.980 1.00 65.94 100 ARG A O 1
ATOM 773 N N . SER A 1 101 ? -0.733 20.998 -6.959 1.00 76.44 101 SER A N 1
ATOM 774 C CA . SER A 1 101 ? -0.261 19.715 -7.479 1.00 76.44 101 SER A CA 1
ATOM 775 C C . SER A 1 101 ? -1.393 18.824 -7.999 1.00 76.44 101 SER A C 1
ATOM 777 O O . SER A 1 101 ? -2.301 18.468 -7.250 1.00 76.44 101 SER A O 1
ATOM 779 N N . SER A 1 102 ? -1.277 18.380 -9.254 1.00 81.56 102 SER A N 1
ATOM 780 C CA . SER A 1 102 ? -2.131 17.346 -9.860 1.00 81.56 102 SER A CA 1
ATOM 781 C C . SER A 1 102 ? -1.967 15.960 -9.228 1.00 81.56 102 SER A C 1
ATOM 783 O O . SER A 1 102 ? -2.809 15.087 -9.432 1.00 81.56 102 SER A O 1
ATOM 785 N N . GLU A 1 103 ? -0.889 15.747 -8.470 1.00 85.81 103 GLU A N 1
ATOM 786 C CA . GLU A 1 103 ? -0.625 14.479 -7.783 1.00 85.81 103 GLU A CA 1
ATOM 787 C C . GLU A 1 103 ? -1.472 14.303 -6.515 1.00 85.81 103 GLU A C 1
ATOM 789 O O . GLU A 1 103 ? -1.689 13.177 -6.066 1.00 85.81 103 GLU A O 1
ATOM 794 N N . LEU A 1 104 ? -2.010 15.401 -5.970 1.00 87.69 104 LEU A N 1
ATOM 795 C CA . LEU A 1 104 ? -2.903 15.380 -4.813 1.00 87.69 104 LEU A CA 1
ATOM 796 C C . LEU A 1 104 ? -4.337 15.055 -5.252 1.00 87.69 104 LEU A C 1
ATOM 798 O O . LEU A 1 104 ? -5.178 15.937 -5.426 1.00 87.69 104 LEU A O 1
ATOM 802 N N . LYS A 1 105 ? -4.595 13.767 -5.475 1.00 89.56 105 LYS A N 1
ATOM 803 C CA . LYS A 1 105 ? -5.870 13.222 -5.969 1.00 89.56 105 LYS A CA 1
ATOM 804 C C . LYS A 1 105 ? -6.846 12.861 -4.848 1.00 89.56 105 LYS A C 1
ATOM 806 O O . LYS A 1 105 ? -8.048 12.803 -5.091 1.00 89.56 105 LYS A O 1
ATOM 811 N N . ASN A 1 106 ? -6.346 12.630 -3.636 1.00 92.50 106 ASN A N 1
ATOM 812 C CA . ASN A 1 106 ? -7.140 12.233 -2.475 1.00 92.50 106 ASN A CA 1
ATOM 813 C C . ASN A 1 106 ? -7.028 13.267 -1.337 1.00 92.50 106 ASN A C 1
ATOM 815 O O . ASN A 1 106 ? -6.132 14.115 -1.361 1.00 92.50 106 ASN A O 1
ATOM 819 N N . PRO A 1 107 ? -7.910 13.217 -0.318 1.00 93.62 107 PRO A N 1
ATOM 820 C CA . PRO A 1 107 ? -7.805 14.088 0.848 1.00 93.62 107 PRO A CA 1
ATOM 821 C C . PRO A 1 107 ? -6.426 14.008 1.511 1.00 93.62 107 PRO A C 1
ATOM 823 O O . PRO A 1 107 ? -5.895 12.918 1.746 1.00 93.62 107 PRO A O 1
ATOM 826 N N . PHE A 1 108 ? -5.861 15.170 1.828 1.00 93.56 108 PHE A N 1
ATOM 827 C CA . PHE A 1 108 ? -4.499 15.280 2.330 1.00 93.56 108 PHE A CA 1
ATOM 828 C C . PHE A 1 108 ? -4.357 16.358 3.406 1.00 93.56 108 PHE A C 1
ATOM 830 O O . PHE A 1 108 ? -5.199 17.248 3.545 1.00 93.56 108 PHE A O 1
ATOM 837 N N . ILE A 1 109 ? -3.251 16.290 4.142 1.00 91.94 109 ILE A N 1
ATOM 838 C CA . ILE A 1 109 ? -2.781 17.345 5.043 1.00 91.94 109 ILE A CA 1
ATOM 839 C C . ILE A 1 109 ? -1.310 17.654 4.770 1.00 91.94 109 ILE A C 1
ATOM 841 O O . ILE A 1 109 ? -0.580 16.829 4.222 1.00 91.94 109 ILE A O 1
ATOM 845 N N . ALA A 1 110 ? -0.857 18.827 5.200 1.00 90.88 110 ALA A N 1
ATOM 846 C CA . ALA A 1 110 ? 0.563 19.127 5.288 1.00 90.88 110 ALA A CA 1
ATOM 847 C C . ALA A 1 110 ? 1.096 18.800 6.684 1.00 90.88 110 ALA A C 1
ATOM 849 O O . ALA A 1 110 ? 0.438 19.074 7.694 1.00 90.88 110 ALA A O 1
ATOM 850 N N . VAL A 1 111 ? 2.312 18.262 6.731 1.00 90.62 111 VAL A N 1
ATOM 851 C CA . VAL A 1 111 ? 3.029 17.933 7.968 1.00 90.62 111 VAL A CA 1
ATOM 852 C C . VAL A 1 111 ? 4.501 18.311 7.854 1.00 90.62 111 VAL A C 1
ATOM 854 O O . VAL A 1 111 ? 5.053 18.400 6.757 1.00 90.62 111 VAL A O 1
ATOM 857 N N . GLN A 1 112 ? 5.144 18.486 9.005 1.00 89.31 112 GLN A N 1
ATOM 858 C CA . GLN A 1 112 ? 6.597 18.491 9.117 1.00 89.31 112 GLN A CA 1
ATOM 859 C C . GLN A 1 112 ? 7.037 17.078 9.518 1.00 89.31 112 GLN A C 1
ATOM 861 O O . GLN A 1 112 ? 6.620 16.583 10.564 1.00 89.31 112 GLN A O 1
ATOM 866 N N . GLN A 1 113 ? 7.862 16.426 8.704 1.00 84.88 113 GLN A N 1
ATOM 867 C CA . GLN A 1 113 ? 8.420 15.104 8.996 1.00 84.88 113 GLN A CA 1
ATOM 868 C C . GLN A 1 113 ? 9.942 15.166 9.032 1.00 84.88 113 GLN A C 1
ATOM 870 O O . GLN A 1 113 ? 10.556 15.894 8.257 1.00 84.88 113 GLN A O 1
ATOM 875 N N . LYS A 1 114 ? 10.546 14.383 9.926 1.00 84.38 114 LYS A N 1
ATOM 876 C CA . LYS A 1 114 ? 11.993 14.183 9.958 1.00 84.38 114 LYS A CA 1
ATOM 877 C C . LYS A 1 114 ? 12.342 12.983 9.071 1.00 84.38 114 LYS A C 1
ATOM 879 O O . LYS A 1 114 ? 11.969 11.863 9.412 1.00 84.38 114 LYS A O 1
ATOM 884 N N . ILE A 1 115 ? 13.026 13.221 7.955 1.00 83.56 115 ILE A N 1
ATOM 885 C CA . ILE A 1 115 ? 13.473 12.218 6.978 1.00 83.56 115 ILE A CA 1
ATOM 886 C C . ILE A 1 115 ? 14.988 12.346 6.846 1.00 83.56 115 ILE A C 1
ATOM 888 O O . ILE A 1 115 ? 15.467 13.445 6.601 1.00 83.56 115 ILE A O 1
ATOM 892 N N . ASP A 1 116 ? 15.736 11.260 7.051 1.00 81.69 116 ASP A N 1
ATOM 893 C CA . ASP A 1 116 ? 17.204 11.238 6.910 1.00 81.69 116 ASP A CA 1
ATOM 894 C C . ASP A 1 116 ? 17.901 12.422 7.616 1.00 81.69 116 ASP A C 1
ATOM 896 O O . ASP A 1 116 ? 18.748 13.122 7.067 1.00 81.69 116 ASP A O 1
ATOM 900 N N . ASP A 1 117 ? 17.471 12.676 8.856 1.00 81.00 117 ASP A N 1
ATOM 901 C CA . ASP A 1 117 ? 17.889 13.790 9.717 1.00 81.00 117 ASP A CA 1
ATOM 902 C C . ASP A 1 117 ? 17.522 15.214 9.270 1.00 81.00 117 ASP A C 1
ATOM 904 O O . ASP A 1 117 ? 17.829 16.179 9.974 1.00 81.00 117 ASP A O 1
ATOM 908 N N . GLN A 1 118 ? 16.757 15.356 8.192 1.00 82.88 118 GLN A N 1
ATOM 909 C CA . GLN A 1 118 ? 16.250 16.630 7.697 1.00 82.88 118 GLN A CA 1
ATOM 910 C C . GLN A 1 118 ? 14.768 16.812 8.018 1.00 82.88 118 GLN A C 1
ATOM 912 O O . GLN A 1 118 ? 13.954 15.899 7.903 1.00 82.88 118 GLN A O 1
ATOM 917 N N . ASN A 1 119 ? 14.405 18.027 8.422 1.00 85.62 119 ASN A N 1
ATOM 918 C CA . ASN A 1 119 ? 13.010 18.406 8.584 1.00 85.62 119 ASN A CA 1
ATOM 919 C C . ASN A 1 119 ? 12.446 18.808 7.220 1.00 85.62 119 ASN A C 1
ATOM 921 O O . ASN A 1 119 ? 12.733 19.889 6.711 1.00 85.62 119 ASN A O 1
ATOM 925 N N . GLU A 1 120 ? 11.588 17.962 6.666 1.00 87.25 120 GLU A N 1
ATOM 926 C CA . GLU A 1 120 ? 10.924 18.184 5.387 1.00 87.25 120 GLU A CA 1
ATOM 927 C C . GLU A 1 120 ? 9.435 18.479 5.565 1.00 87.25 120 GLU A C 1
ATOM 929 O O . GLU A 1 120 ? 8.747 17.844 6.371 1.00 87.25 120 GLU A O 1
ATOM 934 N N . ILE A 1 121 ? 8.921 19.436 4.792 1.00 89.31 121 ILE A N 1
ATOM 935 C CA . ILE A 1 121 ? 7.476 19.611 4.639 1.00 89.31 121 ILE A CA 1
ATOM 936 C C . ILE A 1 121 ? 7.002 18.567 3.634 1.00 89.31 121 ILE A C 1
ATOM 938 O O . ILE A 1 121 ? 7.505 18.504 2.509 1.00 89.31 121 ILE A O 1
ATOM 942 N N . ARG A 1 122 ? 6.028 17.752 4.032 1.00 91.44 122 ARG A N 1
ATOM 943 C CA . ARG A 1 122 ? 5.468 16.687 3.194 1.00 91.44 122 ARG A CA 1
ATOM 944 C C . ARG A 1 122 ? 3.951 16.776 3.168 1.00 91.44 122 ARG A C 1
ATOM 946 O O . ARG A 1 122 ? 3.328 17.249 4.123 1.00 91.44 122 ARG A O 1
ATOM 953 N N . PHE A 1 123 ? 3.359 16.326 2.069 1.00 93.25 123 PHE A N 1
ATOM 954 C CA . PHE A 1 123 ? 1.916 16.127 1.997 1.00 93.25 123 PHE A CA 1
ATOM 955 C C . PHE A 1 123 ? 1.600 14.676 2.335 1.00 93.25 123 PHE A C 1
ATOM 957 O O . PHE A 1 123 ? 2.139 13.766 1.707 1.00 93.25 123 PHE A O 1
ATOM 964 N N . LEU A 1 124 ? 0.743 14.470 3.337 1.00 94.69 124 LEU A N 1
ATOM 965 C CA . LEU A 1 124 ? 0.197 13.158 3.661 1.00 94.69 124 LEU A CA 1
ATOM 966 C C . LEU A 1 124 ? -1.158 13.006 2.999 1.00 94.69 124 LEU A C 1
ATOM 968 O O . LEU A 1 124 ? -2.110 13.670 3.402 1.00 94.69 124 LEU A O 1
ATOM 972 N N . GLN A 1 125 ? -1.235 12.133 2.006 1.00 94.94 125 GLN A N 1
ATOM 973 C CA . GLN A 1 125 ? -2.441 11.839 1.254 1.00 94.94 125 GLN A CA 1
ATOM 974 C C . GLN A 1 125 ? -3.012 10.487 1.686 1.00 94.94 125 GLN A C 1
ATOM 976 O O . GLN A 1 125 ? -2.316 9.473 1.641 1.00 94.94 125 GLN A O 1
ATOM 981 N N . GLN A 1 126 ? -4.287 10.448 2.074 1.00 96.31 126 GLN A N 1
ATOM 982 C CA . GLN A 1 126 ? -4.961 9.193 2.401 1.00 96.31 126 GLN A CA 1
ATOM 983 C C . GLN A 1 126 ? -5.604 8.587 1.153 1.00 96.31 126 GLN A C 1
ATOM 985 O O . GLN A 1 126 ? -6.518 9.173 0.580 1.00 96.31 126 GLN A O 1
ATOM 990 N N . HIS A 1 127 ? -5.187 7.380 0.781 1.00 95.94 127 HIS A N 1
ATOM 991 C CA . HIS A 1 127 ? -5.824 6.601 -0.283 1.00 95.94 127 HIS A CA 1
ATOM 992 C C . HIS A 1 127 ? -7.141 5.949 0.182 1.00 95.94 127 HIS A C 1
ATOM 994 O O . HIS A 1 127 ? -7.373 5.831 1.393 1.00 95.94 127 HIS A O 1
ATOM 1000 N N . PRO A 1 128 ? -8.019 5.510 -0.744 1.00 95.75 128 PRO A N 1
ATOM 1001 C CA . PRO A 1 128 ? -9.250 4.806 -0.395 1.00 95.75 128 PRO A CA 1
ATOM 1002 C C . PRO A 1 128 ? -9.017 3.644 0.579 1.00 95.75 128 PRO A C 1
ATOM 1004 O O . PRO A 1 128 ? -8.079 2.861 0.441 1.00 95.75 128 PRO A O 1
ATOM 1007 N N . THR A 1 129 ? -9.881 3.524 1.586 1.00 97.25 129 THR A N 1
ATOM 1008 C CA . THR A 1 129 ? -9.790 2.433 2.560 1.00 97.25 129 THR A CA 1
ATOM 1009 C C . THR A 1 129 ? -10.185 1.110 1.912 1.00 97.25 129 THR A C 1
ATOM 1011 O O . THR A 1 129 ? -11.299 0.969 1.409 1.00 97.25 129 THR A O 1
ATOM 1014 N N . LEU A 1 130 ? -9.306 0.113 1.998 1.00 97.12 130 LEU A N 1
ATOM 1015 C CA . LEU A 1 130 ? -9.600 -1.252 1.577 1.00 97.12 130 LEU A CA 1
ATOM 1016 C C . LEU A 1 130 ? -10.213 -2.034 2.745 1.00 97.12 130 LEU A C 1
ATOM 1018 O O . LEU A 1 130 ? -9.543 -2.316 3.740 1.00 97.12 130 LEU A O 1
ATOM 1022 N N . THR A 1 131 ? -11.479 -2.423 2.621 1.00 97.19 131 THR A N 1
ATOM 1023 C CA . THR A 1 131 ? -12.131 -3.338 3.568 1.00 97.19 131 THR A CA 1
ATOM 1024 C C . THR A 1 131 ? -11.934 -4.784 3.129 1.00 97.19 131 THR A C 1
ATOM 1026 O O . THR A 1 131 ? -12.189 -5.126 1.978 1.00 97.19 131 THR A O 1
ATOM 1029 N N . TYR A 1 132 ? -11.515 -5.648 4.052 1.00 96.56 132 TYR A N 1
ATOM 1030 C CA . TYR A 1 132 ? -11.281 -7.064 3.769 1.00 96.56 132 TYR A CA 1
ATOM 1031 C C . TYR A 1 132 ? -11.596 -7.955 4.976 1.00 96.56 132 TYR A C 1
ATOM 1033 O O . TYR A 1 132 ? -11.780 -7.474 6.094 1.00 96.56 132 TYR A O 1
ATOM 1041 N N . GLN A 1 133 ? -11.663 -9.268 4.750 1.00 95.88 133 GLN A N 1
ATOM 1042 C CA . GLN A 1 133 ? -11.724 -10.266 5.820 1.00 95.88 133 GLN A CA 1
ATOM 1043 C C . GLN A 1 133 ? -10.330 -10.851 6.041 1.00 95.88 133 GLN A C 1
ATOM 1045 O O . GLN A 1 133 ? -9.684 -11.276 5.081 1.00 95.88 133 GLN A O 1
ATOM 1050 N N . ASN A 1 134 ? -9.861 -10.876 7.288 1.00 94.31 134 ASN A N 1
ATOM 1051 C CA . ASN A 1 134 ? -8.599 -11.527 7.625 1.00 94.31 134 ASN A CA 1
ATOM 1052 C C . ASN A 1 134 ? -8.714 -13.063 7.544 1.00 94.31 134 ASN A C 1
ATOM 1054 O O . ASN A 1 134 ? -9.770 -13.629 7.254 1.00 94.31 134 ASN A O 1
ATOM 1058 N N . ALA A 1 135 ? -7.618 -13.757 7.847 1.00 88.12 135 ALA A N 1
ATOM 1059 C CA . ALA A 1 135 ? -7.552 -15.215 7.830 1.00 88.12 135 ALA A CA 1
ATOM 1060 C C . ALA A 1 135 ? -8.566 -15.914 8.761 1.00 88.12 135 ALA A C 1
ATOM 1062 O O . ALA A 1 135 ? -8.876 -17.085 8.534 1.00 88.12 135 ALA A O 1
ATOM 1063 N N . GLN A 1 136 ? -9.080 -15.209 9.773 1.00 91.00 136 GLN A N 1
ATOM 1064 C CA . GLN A 1 136 ? -10.076 -15.662 10.746 1.00 91.00 136 GLN A CA 1
ATOM 1065 C C . GLN A 1 136 ? -11.500 -15.185 10.403 1.00 91.00 136 GLN A C 1
ATOM 1067 O O . GLN A 1 136 ? -12.386 -15.260 11.251 1.00 91.00 136 GLN A O 1
ATOM 1072 N N . ASN A 1 137 ? -11.737 -14.691 9.181 1.00 93.62 137 ASN A N 1
ATOM 1073 C CA . ASN A 1 137 ? -13.015 -14.123 8.731 1.00 93.62 137 ASN A CA 1
ATOM 1074 C C . ASN A 1 137 ? -13.484 -12.910 9.550 1.00 93.62 137 ASN A C 1
ATOM 1076 O O . ASN A 1 137 ? -14.681 -12.647 9.663 1.00 93.62 137 ASN A O 1
ATOM 1080 N N . GLN A 1 138 ? -12.547 -12.173 10.142 1.00 95.06 138 GLN A N 1
ATOM 1081 C CA . GLN A 1 138 ? -12.841 -10.945 10.862 1.00 95.06 138 GLN A CA 1
ATOM 1082 C C . GLN A 1 138 ? -12.579 -9.745 9.960 1.00 95.06 138 GLN A C 1
ATOM 1084 O O . GLN A 1 138 ? -11.544 -9.659 9.296 1.00 95.06 138 GLN A O 1
ATOM 1089 N N . THR A 1 139 ? -13.493 -8.779 9.993 1.00 97.06 139 THR A N 1
ATOM 1090 C CA . THR A 1 139 ? -13.391 -7.594 9.141 1.00 97.06 139 THR A CA 1
ATOM 1091 C C . THR A 1 139 ? -12.241 -6.703 9.592 1.00 97.06 139 THR A C 1
ATOM 1093 O O . THR A 1 139 ? -12.051 -6.443 10.787 1.00 97.06 139 THR A O 1
ATOM 1096 N N . ARG A 1 140 ? -11.468 -6.249 8.612 1.00 96.94 140 ARG A N 1
ATOM 1097 C CA . ARG A 1 140 ? -10.320 -5.363 8.754 1.00 96.94 140 ARG A CA 1
ATOM 1098 C C . ARG A 1 140 ? -10.383 -4.252 7.716 1.00 96.94 140 ARG A C 1
ATOM 1100 O O . ARG A 1 140 ? -11.077 -4.361 6.703 1.00 96.94 140 ARG A O 1
ATOM 1107 N N . TYR A 1 141 ? -9.657 -3.182 7.999 1.00 97.44 141 TYR A N 1
ATOM 1108 C CA . TYR A 1 141 ? -9.613 -1.981 7.181 1.00 97.44 141 TYR A CA 1
ATOM 1109 C C . TYR A 1 141 ? -8.159 -1.582 6.993 1.00 97.44 141 TYR A C 1
ATOM 1111 O O . TYR A 1 141 ? -7.489 -1.200 7.950 1.00 97.44 141 TYR A O 1
ATOM 1119 N N . PHE A 1 142 ? -7.677 -1.683 5.765 1.00 97.44 142 PHE A N 1
ATOM 1120 C CA . PHE A 1 142 ? -6.352 -1.230 5.390 1.00 97.44 142 PHE A CA 1
ATOM 1121 C C . PHE A 1 142 ? -6.429 0.210 4.878 1.00 97.44 142 PHE A C 1
ATOM 1123 O O . PHE A 1 142 ? -7.243 0.532 4.009 1.00 97.44 142 PHE A O 1
ATOM 1130 N N . VAL A 1 143 ? -5.591 1.076 5.440 1.00 97.25 143 VAL A N 1
ATOM 1131 C CA . VAL A 1 143 ? -5.448 2.478 5.052 1.00 97.25 143 VAL A CA 1
ATOM 1132 C C . VAL A 1 143 ? -3.996 2.716 4.665 1.00 97.25 143 VAL A C 1
ATOM 1134 O O . VAL A 1 143 ? -3.086 2.561 5.480 1.00 97.25 143 VAL A O 1
ATOM 1137 N N . PHE A 1 144 ? -3.793 3.125 3.419 1.00 97.12 144 PHE A N 1
ATOM 1138 C CA . PHE A 1 144 ? -2.504 3.585 2.929 1.00 97.12 144 PHE A CA 1
ATOM 1139 C C . PHE A 1 144 ? -2.456 5.114 2.998 1.00 97.12 144 PHE A C 1
ATOM 1141 O O . PHE A 1 144 ? -3.286 5.802 2.398 1.00 97.12 144 PHE A O 1
ATOM 1148 N N . VAL A 1 145 ? -1.485 5.637 3.746 1.00 97.19 145 VAL A N 1
ATOM 1149 C CA . VAL A 1 145 ? -1.181 7.070 3.787 1.00 97.19 145 VAL A CA 1
ATOM 1150 C C . VAL A 1 145 ? 0.137 7.296 3.070 1.00 97.19 145 VAL A C 1
ATOM 1152 O O . VAL A 1 145 ? 1.188 6.838 3.514 1.00 97.19 145 VAL A O 1
ATOM 1155 N N . GLU A 1 146 ? 0.077 8.005 1.958 1.00 96.38 146 GLU A N 1
ATOM 1156 C CA . GLU A 1 146 ? 1.229 8.356 1.147 1.00 96.38 146 GLU A CA 1
ATOM 1157 C C . GLU A 1 146 ? 1.872 9.649 1.654 1.00 96.38 146 GLU A C 1
ATOM 1159 O O . GLU A 1 146 ? 1.178 10.639 1.856 1.00 96.38 146 GLU A O 1
ATOM 1164 N N . SER A 1 147 ? 3.192 9.653 1.835 1.00 95.00 147 SER A N 1
ATOM 1165 C CA . SER A 1 147 ? 3.997 10.818 2.209 1.00 95.00 147 SER A CA 1
ATOM 1166 C C . SER A 1 147 ? 4.787 11.328 1.005 1.00 95.00 147 SER A C 1
ATOM 1168 O O . SER A 1 147 ? 5.864 10.823 0.655 1.00 95.00 147 SER A O 1
ATOM 1170 N N . MET A 1 148 ? 4.254 12.374 0.382 1.00 93.25 148 MET A N 1
ATOM 1171 C CA . MET A 1 148 ? 4.785 12.968 -0.841 1.00 93.25 148 MET A CA 1
ATOM 1172 C C . MET A 1 148 ? 5.782 14.089 -0.513 1.00 93.25 148 MET A C 1
ATOM 1174 O O . MET A 1 148 ? 5.474 14.955 0.317 1.00 93.25 148 MET A O 1
ATOM 1178 N N . PRO A 1 149 ? 6.969 14.103 -1.147 1.00 90.38 149 PRO A N 1
ATOM 1179 C CA . PRO A 1 149 ? 7.932 15.182 -0.962 1.00 90.38 149 PRO A CA 1
ATOM 1180 C C . PRO A 1 149 ? 7.376 16.476 -1.560 1.00 90.38 149 PRO A C 1
ATOM 1182 O O . PRO A 1 149 ? 6.685 16.440 -2.580 1.00 90.38 149 PRO A O 1
ATOM 1185 N N . THR A 1 150 ? 7.700 17.625 -0.968 1.00 88.56 150 THR A N 1
ATOM 1186 C CA . THR A 1 150 ? 7.274 18.927 -1.505 1.00 88.56 150 THR A CA 1
ATOM 1187 C C . THR A 1 150 ? 8.444 19.759 -2.006 1.00 88.56 150 THR A C 1
ATOM 1189 O O . THR A 1 150 ? 9.580 19.609 -1.561 1.00 88.56 150 THR A O 1
ATOM 1192 N N . PHE A 1 151 ? 8.154 20.667 -2.933 1.00 84.75 151 PHE A N 1
ATOM 1193 C CA . PHE A 1 151 ? 9.021 21.781 -3.275 1.00 84.75 151 PHE A CA 1
ATOM 1194 C C . PHE A 1 151 ? 8.537 23.017 -2.507 1.00 84.75 151 PHE A C 1
ATOM 1196 O O . PHE A 1 151 ? 7.444 23.529 -2.760 1.00 84.75 151 PHE A O 1
ATOM 1203 N N . ASN A 1 152 ? 9.322 23.457 -1.517 1.00 77.12 152 ASN A N 1
ATOM 1204 C CA . ASN A 1 152 ? 9.029 24.608 -0.648 1.00 77.12 152 ASN A CA 1
ATOM 1205 C C . ASN A 1 152 ? 7.644 24.575 0.036 1.00 77.12 152 ASN A C 1
ATOM 1207 O O . ASN A 1 152 ? 7.080 25.625 0.340 1.00 77.12 152 ASN A O 1
ATOM 1211 N N . GLY A 1 153 ? 7.063 23.389 0.257 1.00 78.75 153 GLY A N 1
ATOM 1212 C CA . GLY A 1 153 ? 5.729 23.243 0.848 1.00 78.75 153 GLY A CA 1
ATOM 1213 C C . GLY A 1 153 ? 4.564 23.697 -0.042 1.00 78.75 153 GLY A C 1
ATOM 1214 O O . GLY A 1 153 ? 3.437 23.768 0.441 1.00 78.75 153 GLY A O 1
ATOM 1215 N N . GLN A 1 154 ? 4.797 24.019 -1.317 1.00 82.00 154 GLN A N 1
ATOM 1216 C CA . GLN A 1 154 ? 3.757 24.558 -2.205 1.00 82.00 154 GLN A CA 1
ATOM 1217 C C . GLN A 1 154 ? 3.226 23.514 -3.189 1.00 82.00 154 GLN A C 1
ATOM 1219 O O . GLN A 1 154 ? 2.012 23.411 -3.372 1.00 82.00 154 GLN A O 1
ATOM 1224 N N . ASP A 1 155 ? 4.122 22.701 -3.749 1.00 87.81 155 ASP A N 1
ATOM 1225 C CA . ASP A 1 155 ? 3.803 21.675 -4.743 1.00 87.81 155 ASP A CA 1
ATOM 1226 C C . ASP A 1 155 ? 4.487 20.347 -4.410 1.00 87.81 155 ASP A C 1
ATOM 1228 O O . ASP A 1 155 ? 5.469 20.314 -3.668 1.00 87.81 155 ASP A O 1
ATOM 1232 N N . VAL A 1 156 ? 3.978 19.242 -4.963 1.00 89.12 156 VAL A N 1
ATOM 1233 C CA . VAL A 1 156 ? 4.661 17.942 -4.880 1.00 89.12 156 VAL A CA 1
ATOM 1234 C C . VAL A 1 156 ? 5.931 18.009 -5.724 1.00 89.12 156 VAL A C 1
ATOM 1236 O O . VAL A 1 156 ? 5.903 18.461 -6.868 1.00 89.12 156 VAL A O 1
ATOM 1239 N N . ASN A 1 157 ? 7.051 17.553 -5.170 1.00 88.12 157 ASN A N 1
ATOM 1240 C CA . ASN A 1 157 ? 8.308 17.470 -5.898 1.00 88.12 157 ASN A CA 1
ATOM 1241 C C . ASN A 1 157 ? 8.265 16.279 -6.869 1.00 88.12 157 ASN A C 1
ATOM 1243 O O . ASN A 1 157 ? 8.430 15.134 -6.455 1.00 88.12 157 ASN A O 1
ATOM 1247 N N . GLN A 1 158 ? 8.094 16.570 -8.160 1.00 84.50 158 GLN A N 1
ATOM 1248 C CA . GLN A 1 158 ? 8.015 15.574 -9.237 1.00 84.50 158 GLN A CA 1
ATOM 1249 C C . GLN A 1 158 ? 9.366 15.291 -9.920 1.00 84.50 158 GLN A C 1
ATOM 1251 O O . GLN A 1 158 ? 9.412 14.775 -11.035 1.00 84.50 158 GLN A O 1
ATOM 1256 N N . GLY A 1 159 ? 10.487 15.653 -9.289 1.00 79.44 159 GLY A N 1
ATOM 1257 C CA . GLY A 1 159 ? 11.816 15.320 -9.800 1.00 79.44 159 GLY A CA 1
ATOM 1258 C C . GLY A 1 159 ? 11.984 13.814 -10.045 1.00 79.44 159 GLY A C 1
ATOM 1259 O O . GLY A 1 159 ? 11.407 12.989 -9.342 1.00 79.44 159 GLY A O 1
ATOM 1260 N N . HIS A 1 160 ? 12.806 13.440 -11.031 1.00 67.62 160 HIS A N 1
ATOM 1261 C CA . HIS A 1 160 ? 13.012 12.032 -11.407 1.00 67.62 160 HIS A CA 1
ATOM 1262 C C . HIS A 1 160 ? 13.467 11.153 -10.223 1.00 67.62 160 HIS A C 1
ATOM 1264 O O . HIS A 1 160 ? 13.055 10.005 -10.115 1.00 67.62 160 HIS A O 1
ATOM 1270 N N . GLY A 1 161 ? 14.302 11.690 -9.325 1.00 68.56 161 GLY A N 1
ATOM 1271 C CA . GLY A 1 161 ? 14.758 11.003 -8.107 1.00 68.56 161 GLY A CA 1
ATOM 1272 C C . GLY A 1 161 ? 13.871 11.223 -6.876 1.00 68.56 161 GLY A C 1
ATOM 1273 O O . GLY A 1 161 ? 14.263 10.844 -5.776 1.00 68.56 161 GLY A O 1
ATOM 1274 N N . SER A 1 162 ? 12.719 11.876 -7.027 1.00 77.69 162 SER A N 1
ATOM 1275 C CA . SER A 1 162 ? 11.819 12.177 -5.917 1.00 77.69 162 SER A CA 1
ATOM 1276 C C . SER A 1 162 ? 10.943 10.966 -5.625 1.00 77.69 162 SER A C 1
ATOM 1278 O O . SER A 1 162 ? 9.957 10.706 -6.315 1.00 77.69 162 SER A O 1
ATOM 1280 N N . TYR A 1 163 ? 11.320 10.225 -4.586 1.00 80.00 163 TYR A N 1
ATOM 1281 C CA . TYR A 1 163 ? 10.571 9.073 -4.099 1.00 80.00 163 TYR A CA 1
ATOM 1282 C C . TYR A 1 163 ? 9.597 9.476 -2.995 1.00 80.00 163 TYR A C 1
ATOM 1284 O O . TYR A 1 163 ? 9.832 10.398 -2.202 1.00 80.00 163 TYR A O 1
ATOM 1292 N N . THR A 1 164 ? 8.483 8.756 -2.946 1.00 89.81 164 THR A N 1
ATOM 1293 C CA . THR A 1 164 ? 7.492 8.883 -1.882 1.00 89.81 164 THR A CA 1
ATOM 1294 C C . THR A 1 164 ? 7.662 7.743 -0.890 1.00 89.81 164 THR A C 1
ATOM 1296 O O . THR A 1 164 ? 8.182 6.671 -1.206 1.00 89.81 164 THR A O 1
ATOM 1299 N N . LYS A 1 165 ? 7.277 8.027 0.349 1.00 92.94 165 LYS A N 1
ATOM 1300 C CA . LYS A 1 165 ? 7.260 7.066 1.448 1.00 92.94 165 LYS A CA 1
ATOM 1301 C C . LYS A 1 165 ? 5.810 6.822 1.853 1.00 92.94 165 LYS A C 1
ATOM 1303 O O . LYS A 1 165 ? 4.919 7.561 1.443 1.00 92.94 165 LYS A O 1
ATOM 1308 N N . GLY A 1 166 ? 5.544 5.812 2.667 1.00 94.50 166 GLY A N 1
ATOM 1309 C CA . GLY A 1 166 ? 4.180 5.471 3.060 1.00 94.50 166 GLY A CA 1
ATOM 1310 C C . GLY A 1 166 ? 4.056 4.980 4.490 1.00 94.50 166 GLY A C 1
ATOM 1311 O O . GLY A 1 166 ? 4.982 4.381 5.027 1.00 94.50 166 GLY A O 1
ATOM 1312 N N . TYR A 1 167 ? 2.884 5.197 5.082 1.00 95.31 167 TYR A N 1
ATOM 1313 C CA . TYR A 1 167 ? 2.422 4.453 6.248 1.00 95.31 167 TYR A CA 1
ATOM 1314 C C . TYR A 1 167 ? 1.391 3.421 5.803 1.00 95.31 167 TYR A C 1
ATOM 1316 O O . TYR A 1 167 ? 0.414 3.744 5.120 1.00 95.31 167 TYR A O 1
ATOM 1324 N N . LEU A 1 168 ? 1.606 2.177 6.222 1.00 96.25 168 LEU A N 1
ATOM 1325 C CA . LEU A 1 168 ? 0.683 1.073 6.005 1.00 96.25 168 LEU A CA 1
ATOM 1326 C C . LEU A 1 168 ? -0.060 0.797 7.313 1.00 96.25 168 LEU A C 1
ATOM 1328 O O . LEU A 1 168 ? 0.515 0.257 8.257 1.00 96.25 168 LEU A O 1
ATOM 1332 N N . LEU A 1 169 ? -1.326 1.197 7.394 1.00 95.56 169 LEU A N 1
ATOM 1333 C CA . LEU A 1 169 ? -2.115 1.129 8.623 1.00 95.56 169 LEU A CA 1
ATOM 1334 C C . LEU A 1 169 ? -3.221 0.086 8.476 1.00 95.56 169 LEU A C 1
ATOM 1336 O O . LEU A 1 169 ? -3.917 0.047 7.464 1.00 95.56 169 LEU A O 1
ATOM 1340 N N . ASN A 1 170 ? -3.409 -0.750 9.490 1.00 95.50 170 ASN A N 1
ATOM 1341 C CA . ASN A 1 170 ? -4.455 -1.763 9.515 1.00 95.50 170 ASN A CA 1
ATOM 1342 C C . ASN A 1 170 ? -5.312 -1.588 10.765 1.00 95.50 170 ASN A C 1
ATOM 1344 O O . ASN A 1 170 ? -4.800 -1.405 11.867 1.00 95.50 170 ASN A O 1
ATOM 1348 N N . PHE A 1 171 ? -6.627 -1.625 10.594 1.00 96.00 171 PHE A N 1
ATOM 1349 C CA . PHE A 1 171 ? -7.585 -1.379 11.662 1.00 96.00 171 PHE A CA 1
ATOM 1350 C C . PHE A 1 171 ? -8.586 -2.520 11.782 1.00 96.00 171 PHE A C 1
ATOM 1352 O O . PHE A 1 171 ? -8.952 -3.178 10.804 1.00 96.00 171 PHE A O 1
ATOM 1359 N N . LYS A 1 172 ? -9.117 -2.690 12.990 1.00 96.00 172 LYS A N 1
ATOM 1360 C CA . LYS A 1 172 ? -10.341 -3.453 13.263 1.00 96.00 172 LYS A CA 1
ATOM 1361 C C . LYS A 1 172 ? -11.405 -2.510 13.820 1.00 96.00 172 LYS A C 1
ATOM 1363 O O . LYS A 1 172 ? -11.070 -1.506 14.441 1.00 96.00 172 LYS A O 1
ATOM 1368 N N . LYS A 1 173 ? -12.683 -2.847 13.650 1.00 96.25 173 LYS A N 1
ATOM 1369 C CA . LYS A 1 173 ? -13.779 -2.141 14.328 1.00 96.25 173 LYS A CA 1
ATOM 1370 C C . LYS A 1 173 ? -14.115 -2.873 15.627 1.00 96.25 173 LYS A C 1
ATOM 1372 O O . LYS A 1 173 ? -14.473 -4.048 15.589 1.00 96.25 173 LYS A O 1
ATOM 1377 N N . ALA A 1 174 ? -13.939 -2.210 16.762 1.00 92.50 174 ALA A N 1
ATOM 1378 C CA . ALA A 1 174 ? -14.240 -2.742 18.084 1.00 92.50 174 ALA A CA 1
ATOM 1379 C C . ALA A 1 174 ? -15.755 -2.769 18.352 1.00 92.50 174 ALA A C 1
ATOM 1381 O O . ALA A 1 174 ? -16.546 -2.138 17.648 1.00 92.50 174 ALA A O 1
ATOM 1382 N N . ALA A 1 175 ? -16.169 -3.493 19.397 1.00 92.75 175 ALA A N 1
ATOM 1383 C CA . ALA A 1 175 ? -17.580 -3.647 19.768 1.00 92.75 175 ALA A CA 1
ATOM 1384 C C . ALA A 1 175 ? -18.262 -2.313 20.127 1.00 92.75 175 ALA A C 1
ATOM 1386 O O . ALA A 1 175 ? -19.459 -2.153 19.917 1.00 92.75 175 ALA A O 1
ATOM 1387 N N . ASN A 1 176 ? -17.491 -1.334 20.609 1.00 91.00 176 ASN A N 1
ATOM 1388 C CA . ASN A 1 176 ? -17.955 0.031 20.872 1.00 91.00 176 ASN A CA 1
ATOM 1389 C C . ASN A 1 176 ? -18.128 0.879 19.591 1.00 91.00 176 ASN A C 1
ATOM 1391 O O . ASN A 1 176 ? -18.390 2.075 19.678 1.00 91.00 176 ASN A O 1
ATOM 1395 N N . GLY A 1 177 ? -17.934 0.286 18.410 1.00 93.62 177 GLY A N 1
ATOM 1396 C CA . GLY A 1 177 ? -18.067 0.941 17.114 1.00 93.62 177 GLY A CA 1
ATOM 1397 C C . GLY A 1 177 ? -16.843 1.737 16.656 1.00 93.62 177 GLY A C 1
ATOM 1398 O O . GLY A 1 177 ? -16.843 2.185 15.511 1.00 93.62 177 GLY A O 1
ATOM 1399 N N . LYS A 1 178 ? -15.804 1.883 17.488 1.00 96.06 178 LYS A N 1
ATOM 1400 C CA . LYS A 1 178 ? -14.577 2.618 17.146 1.00 96.06 178 LYS A CA 1
ATOM 1401 C C . LYS A 1 178 ? -13.592 1.752 16.366 1.00 96.06 178 LYS A C 1
ATOM 1403 O O . LYS A 1 178 ? -13.595 0.528 16.479 1.00 96.06 178 LYS A O 1
ATOM 1408 N N . PHE A 1 179 ? -12.731 2.388 15.588 1.00 96.62 179 PHE A N 1
ATOM 1409 C CA . PHE A 1 179 ? -11.640 1.751 14.865 1.00 96.62 179 PHE A CA 1
ATOM 1410 C C . PHE A 1 179 ? -10.374 1.740 15.716 1.00 96.62 179 PHE A C 1
ATOM 1412 O O . PHE A 1 179 ? -9.941 2.783 16.196 1.00 96.62 179 PHE A O 1
ATOM 1419 N N . GLU A 1 180 ? -9.778 0.565 15.878 1.00 94.62 180 GLU A N 1
ATOM 1420 C CA . GLU A 1 180 ? -8.541 0.341 16.624 1.00 94.62 180 GLU A CA 1
ATOM 1421 C C . GLU A 1 180 ? -7.425 -0.054 15.662 1.00 94.62 180 GLU A C 1
ATOM 1423 O O . GLU A 1 180 ? -7.588 -1.002 14.888 1.00 94.62 180 GLU A O 1
ATOM 1428 N N . LEU A 1 181 ? -6.298 0.660 15.727 1.00 93.19 181 LEU A N 1
ATOM 1429 C CA . LEU A 1 181 ? -5.092 0.337 14.963 1.00 93.19 181 LEU A CA 1
ATOM 1430 C C . LEU A 1 181 ? -4.504 -0.989 15.468 1.00 93.19 181 LEU A C 1
ATOM 1432 O O . LEU A 1 181 ? -4.228 -1.141 16.659 1.00 93.19 181 LEU A O 1
ATOM 1436 N N . THR A 1 182 ? -4.319 -1.958 14.575 1.00 91.56 182 THR A N 1
ATOM 1437 C CA . THR A 1 182 ? -3.861 -3.311 14.928 1.00 91.56 182 THR A CA 1
ATOM 1438 C C . THR A 1 182 ? -2.340 -3.456 14.845 1.00 91.56 182 THR A C 1
ATOM 1440 O O . THR A 1 182 ? -1.767 -4.293 15.549 1.00 91.56 182 THR A O 1
ATOM 1443 N N . ASN A 1 183 ? -1.684 -2.588 14.067 1.00 91.06 183 ASN A N 1
ATOM 1444 C CA . ASN A 1 183 ? -0.233 -2.485 13.916 1.00 91.06 183 ASN A CA 1
ATOM 1445 C C . ASN A 1 183 ? 0.300 -1.116 14.414 1.00 91.06 183 ASN A C 1
ATOM 1447 O O . ASN A 1 183 ? 0.757 -0.294 13.621 1.00 91.06 183 ASN A O 1
ATOM 1451 N N . PRO A 1 184 ? 0.278 -0.836 15.734 1.00 85.00 184 PRO A N 1
ATOM 1452 C CA . PRO A 1 184 ? 0.652 0.473 16.289 1.00 85.00 184 PRO A CA 1
ATOM 1453 C C . PRO A 1 184 ? 2.124 0.858 16.094 1.00 85.00 184 PRO A C 1
ATOM 1455 O O . PRO A 1 184 ? 2.485 2.009 16.304 1.00 85.00 184 PRO A O 1
ATOM 1458 N N . GLN A 1 185 ? 2.969 -0.092 15.690 1.00 83.75 185 GLN A N 1
ATOM 1459 C CA . GLN A 1 185 ? 4.382 0.127 15.382 1.00 83.75 185 GLN A CA 1
ATOM 1460 C C . GLN A 1 185 ? 4.615 0.451 13.896 1.00 83.75 185 GLN A C 1
ATOM 1462 O O . GLN A 1 185 ? 5.730 0.292 13.411 1.00 83.75 185 GLN A O 1
ATOM 1467 N N . ALA A 1 186 ? 3.575 0.847 13.151 1.00 86.38 186 ALA A N 1
ATOM 1468 C CA . ALA A 1 186 ? 3.697 1.205 11.743 1.00 86.38 186 ALA A CA 1
ATOM 1469 C C . ALA A 1 186 ? 4.718 2.337 11.556 1.00 86.38 186 ALA A C 1
ATOM 1471 O O . ALA A 1 186 ? 4.568 3.432 12.099 1.00 86.38 186 ALA A O 1
ATOM 1472 N N . GLN A 1 187 ? 5.752 2.060 10.769 1.00 88.88 187 GLN A N 1
ATOM 1473 C CA . GLN A 1 187 ? 6.800 3.019 10.449 1.00 88.88 187 GLN A CA 1
ATOM 1474 C C . GLN A 1 187 ? 6.561 3.630 9.073 1.00 88.88 187 GLN A C 1
ATOM 1476 O O . GLN A 1 187 ? 5.816 3.096 8.249 1.00 88.88 187 GLN A O 1
ATOM 1481 N N . LEU A 1 188 ? 7.215 4.763 8.839 1.00 91.31 188 LEU A N 1
ATOM 1482 C CA . LEU A 1 188 ? 7.317 5.327 7.507 1.00 91.31 188 LEU A CA 1
ATOM 1483 C C . LEU A 1 188 ? 8.283 4.461 6.695 1.00 91.31 188 LEU A C 1
ATOM 1485 O O . LEU A 1 188 ? 9.447 4.330 7.067 1.00 91.31 188 LEU A O 1
ATOM 1489 N N . ILE A 1 189 ? 7.806 3.884 5.600 1.00 91.69 189 ILE A N 1
ATOM 1490 C CA . ILE A 1 189 ? 8.584 2.963 4.767 1.00 91.69 189 ILE A CA 1
ATOM 1491 C C . ILE A 1 189 ? 8.742 3.491 3.347 1.00 91.69 189 ILE A C 1
ATOM 1493 O O . ILE A 1 189 ? 7.943 4.308 2.884 1.00 91.69 189 ILE A O 1
ATOM 1497 N N . ASP A 1 190 ? 9.746 2.988 2.638 1.00 89.81 190 ASP A N 1
ATOM 1498 C CA . ASP A 1 190 ? 9.836 3.191 1.198 1.00 89.81 190 ASP A CA 1
ATOM 1499 C C . ASP A 1 190 ? 8.729 2.413 0.489 1.00 89.81 190 ASP A C 1
ATOM 1501 O O . ASP A 1 190 ? 8.437 1.259 0.817 1.00 89.81 190 ASP A O 1
ATOM 1505 N N . ILE A 1 191 ? 8.112 3.057 -0.497 1.00 90.88 191 ILE A N 1
ATOM 1506 C CA . ILE A 1 191 ? 7.080 2.446 -1.328 1.00 90.88 191 ILE A CA 1
ATOM 1507 C C . ILE A 1 191 ? 7.452 2.567 -2.807 1.00 90.88 191 ILE A C 1
ATOM 1509 O O . ILE A 1 191 ? 8.154 3.508 -3.196 1.00 90.88 191 ILE A O 1
ATOM 1513 N N . PRO A 1 192 ? 6.965 1.653 -3.662 1.00 88.31 192 PRO A N 1
ATOM 1514 C CA . PRO A 1 192 ? 7.202 1.737 -5.095 1.00 88.31 192 PRO A CA 1
ATOM 1515 C C . PRO A 1 192 ? 6.639 3.050 -5.644 1.00 88.31 192 PRO A C 1
ATOM 1517 O O . PRO A 1 192 ? 5.429 3.284 -5.594 1.00 88.31 192 PRO A O 1
ATOM 1520 N N . SER A 1 193 ? 7.523 3.914 -6.135 1.00 88.25 193 SER A N 1
ATOM 1521 C CA . SER A 1 193 ? 7.183 5.279 -6.527 1.00 88.25 193 SER A CA 1
ATOM 1522 C C . SER A 1 193 ? 8.152 5.843 -7.557 1.00 88.25 193 SER A C 1
ATOM 1524 O O . SER A 1 193 ? 9.286 5.378 -7.685 1.00 88.25 193 SER A O 1
ATOM 1526 N N . SER A 1 194 ? 7.699 6.861 -8.282 1.00 82.56 194 SER A N 1
ATOM 1527 C CA . SER A 1 194 ? 8.537 7.726 -9.109 1.00 82.56 194 SER A CA 1
ATOM 1528 C C . SER A 1 194 ? 7.838 9.070 -9.322 1.00 82.56 194 SER A C 1
ATOM 1530 O O . SER A 1 194 ? 6.633 9.186 -9.100 1.00 82.56 194 SER A O 1
ATOM 1532 N N . TYR A 1 195 ? 8.595 10.102 -9.709 1.00 83.25 195 TYR A N 1
ATOM 1533 C CA . TYR A 1 195 ? 8.062 11.446 -9.983 1.00 83.25 195 TYR A CA 1
ATOM 1534 C C . TYR A 1 195 ? 7.180 12.006 -8.846 1.00 83.25 195 TYR A C 1
ATOM 1536 O O . TYR A 1 195 ? 6.176 12.673 -9.085 1.00 83.25 195 TYR A O 1
ATOM 1544 N N . GLY A 1 196 ? 7.553 11.735 -7.589 1.00 85.31 196 GLY A N 1
ATOM 1545 C CA . GLY A 1 196 ? 6.861 12.249 -6.405 1.00 85.31 196 GLY A CA 1
ATOM 1546 C C . GLY A 1 196 ? 5.536 11.564 -6.058 1.00 85.31 196 GLY A C 1
ATOM 1547 O O . GLY A 1 196 ? 4.868 12.033 -5.137 1.00 85.31 196 GLY A O 1
ATOM 1548 N N . SER A 1 197 ? 5.170 10.473 -6.745 1.00 86.19 197 SER A N 1
ATOM 1549 C CA . SER A 1 197 ? 3.877 9.787 -6.599 1.00 86.19 197 SER A CA 1
ATOM 1550 C C . SER A 1 197 ? 4.023 8.262 -6.501 1.00 86.19 197 SER A C 1
ATOM 1552 O O . SER A 1 197 ? 4.927 7.652 -7.082 1.00 86.19 197 SER A O 1
ATOM 1554 N N . SER A 1 198 ? 3.149 7.625 -5.727 1.00 90.88 198 SER A N 1
ATOM 1555 C CA . SER A 1 198 ? 3.126 6.181 -5.531 1.00 90.88 198 SER A CA 1
ATOM 1556 C C . SER A 1 198 ? 2.528 5.469 -6.736 1.00 90.88 198 SER A C 1
ATOM 1558 O O . SER A 1 198 ? 1.507 5.865 -7.296 1.00 90.88 198 SER A O 1
ATOM 1560 N N . HIS A 1 199 ? 3.122 4.333 -7.088 1.00 87.81 199 HIS A N 1
ATOM 1561 C CA . HIS A 1 199 ? 2.541 3.410 -8.061 1.00 87.81 199 HIS A CA 1
ATOM 1562 C C . HIS A 1 199 ? 1.562 2.425 -7.411 1.00 87.81 199 HIS A C 1
ATOM 1564 O O . HIS A 1 199 ? 0.968 1.601 -8.101 1.00 87.81 199 HIS A O 1
ATOM 1570 N N . MET A 1 200 ? 1.405 2.469 -6.086 1.00 90.62 200 MET A N 1
ATOM 1571 C CA . MET A 1 200 ? 0.499 1.590 -5.363 1.00 90.62 200 MET A CA 1
ATOM 1572 C C . MET A 1 200 ? -0.930 2.135 -5.448 1.00 90.62 200 MET A C 1
ATOM 1574 O O . MET A 1 200 ? -1.256 3.134 -4.813 1.00 90.62 200 MET A O 1
ATOM 1578 N N . GLN A 1 201 ? -1.778 1.465 -6.231 1.00 88.88 201 GLN A N 1
ATOM 1579 C CA . GLN A 1 201 ? -3.196 1.799 -6.389 1.00 88.88 201 GLN A CA 1
ATOM 1580 C C . GLN A 1 201 ? -4.065 0.770 -5.658 1.00 88.88 201 GLN A C 1
ATOM 1582 O O . GLN A 1 201 ? -3.865 -0.443 -5.795 1.00 88.88 201 GLN A O 1
ATOM 1587 N N . ILE A 1 202 ? -5.037 1.242 -4.876 1.00 92.31 202 ILE A N 1
ATOM 1588 C CA . ILE A 1 202 ? -5.904 0.374 -4.063 1.00 92.31 202 ILE A CA 1
ATOM 1589 C C . ILE A 1 202 ? -6.771 -0.523 -4.950 1.00 92.31 202 ILE A C 1
ATOM 1591 O O . ILE A 1 202 ? -7.005 -1.683 -4.617 1.00 92.31 202 ILE A O 1
ATOM 1595 N N . GLU A 1 203 ? -7.181 -0.029 -6.115 1.00 90.38 203 GLU A N 1
ATOM 1596 C CA . GLU A 1 203 ? -7.967 -0.767 -7.099 1.00 90.38 203 GLU A CA 1
ATOM 1597 C C . GLU A 1 203 ? -7.189 -1.967 -7.652 1.00 90.38 203 GLU A C 1
ATOM 1599 O O . GLU A 1 203 ? -7.762 -3.037 -7.857 1.00 90.38 203 GLU A O 1
ATOM 1604 N N . ASP A 1 204 ? -5.881 -1.816 -7.870 1.00 89.50 204 ASP A N 1
ATOM 1605 C CA . ASP A 1 204 ? -5.027 -2.904 -8.351 1.00 89.50 204 ASP A CA 1
ATOM 1606 C C . ASP A 1 204 ? -4.747 -3.930 -7.252 1.00 89.50 204 ASP A C 1
ATOM 1608 O O . ASP A 1 204 ? -4.797 -5.133 -7.512 1.00 89.50 204 ASP A O 1
ATOM 1612 N N . ILE A 1 205 ? -4.561 -3.473 -6.010 1.00 93.81 205 ILE A N 1
ATOM 1613 C CA . ILE A 1 205 ? -4.495 -4.351 -4.834 1.00 93.81 205 ILE A CA 1
ATOM 1614 C C . ILE A 1 205 ? -5.788 -5.165 -4.706 1.00 93.81 205 ILE A C 1
ATOM 1616 O O . ILE A 1 205 ? -5.743 -6.374 -4.484 1.00 93.81 205 ILE A O 1
ATOM 1620 N N . GLN A 1 206 ? -6.947 -4.526 -4.867 1.00 93.50 206 GLN A N 1
ATOM 1621 C CA . GLN A 1 206 ? -8.242 -5.178 -4.700 1.00 93.50 206 GLN A CA 1
ATOM 1622 C C . GLN A 1 206 ? -8.492 -6.265 -5.756 1.00 93.50 206 GLN A C 1
ATOM 1624 O O . GLN A 1 206 ? -9.059 -7.306 -5.423 1.00 93.50 206 GLN A O 1
ATOM 1629 N N . LYS A 1 207 ? -8.044 -6.067 -7.005 1.00 92.25 207 LYS A N 1
ATOM 1630 C CA . LYS A 1 207 ? -8.193 -7.057 -8.092 1.00 92.25 207 LYS A CA 1
ATOM 1631 C C . LYS A 1 207 ? -7.496 -8.383 -7.796 1.00 92.25 207 LYS A C 1
ATOM 1633 O O . LYS A 1 207 ? -7.982 -9.425 -8.229 1.00 92.25 207 LYS A O 1
ATOM 1638 N N . ASP A 1 208 ? -6.370 -8.344 -7.087 1.00 93.12 208 ASP A N 1
ATOM 1639 C CA . ASP A 1 208 ? -5.577 -9.535 -6.772 1.00 93.12 208 ASP A CA 1
ATOM 1640 C C . ASP A 1 208 ? -5.696 -9.989 -5.309 1.00 93.12 208 ASP A C 1
ATOM 1642 O O . ASP A 1 208 ? -5.011 -10.925 -4.889 1.00 93.12 208 ASP A O 1
ATOM 1646 N N . PHE A 1 209 ? -6.584 -9.366 -4.529 1.00 96.06 209 PHE A N 1
ATOM 1647 C CA . PHE A 1 209 ? -6.659 -9.599 -3.093 1.00 96.06 209 PHE A CA 1
ATOM 1648 C C . PHE A 1 209 ? -7.017 -11.052 -2.759 1.00 96.06 209 PHE A C 1
ATOM 1650 O O . PHE A 1 209 ? -8.077 -11.565 -3.123 1.00 96.06 209 PHE A O 1
ATOM 1657 N N . ARG A 1 210 ? -6.123 -11.732 -2.043 1.00 95.25 210 ARG A N 1
ATOM 1658 C CA . ARG A 1 210 ? -6.202 -13.164 -1.753 1.00 95.25 210 ARG A CA 1
ATOM 1659 C C . ARG A 1 210 ? -5.460 -13.522 -0.473 1.00 95.25 210 ARG A C 1
ATOM 1661 O O . ARG A 1 210 ? -4.774 -12.714 0.150 1.00 95.25 210 ARG A O 1
ATOM 1668 N N . ARG A 1 211 ? -5.585 -14.786 -0.087 1.00 95.06 211 ARG A N 1
ATOM 1669 C CA . ARG A 1 211 ? -4.769 -15.374 0.969 1.00 95.06 211 ARG A CA 1
ATOM 1670 C C . ARG A 1 211 ? -3.358 -15.634 0.436 1.00 95.06 211 ARG A C 1
ATOM 1672 O O . ARG A 1 211 ? -3.197 -16.294 -0.586 1.00 95.06 211 ARG A O 1
ATOM 1679 N N . LEU A 1 212 ? -2.357 -15.129 1.148 1.00 95.62 212 LEU A N 1
ATOM 1680 C CA . LEU A 1 212 ? -0.935 -15.279 0.832 1.00 95.62 212 LEU A CA 1
ATOM 1681 C C . LEU A 1 212 ? -0.201 -16.166 1.844 1.00 95.62 212 LEU A C 1
ATOM 1683 O O . LEU A 1 212 ? 1.002 -16.342 1.730 1.00 95.62 212 LEU A O 1
ATOM 1687 N N . GLY A 1 213 ? -0.896 -16.725 2.834 1.00 93.94 213 GLY A N 1
ATOM 1688 C CA . GLY A 1 213 ? -0.330 -17.610 3.849 1.00 93.94 213 GLY A CA 1
ATOM 1689 C C . GLY A 1 213 ? -1.388 -18.097 4.838 1.00 93.94 213 GLY A C 1
ATOM 1690 O O . GLY A 1 213 ? -2.567 -17.748 4.733 1.00 93.94 213 GLY A O 1
ATOM 1691 N N . LYS A 1 214 ? -0.987 -18.880 5.844 1.00 90.75 214 LYS A N 1
ATOM 1692 C CA . LYS A 1 214 ? -1.896 -19.398 6.882 1.00 90.75 214 LYS A CA 1
ATOM 1693 C C . LYS A 1 214 ? -2.657 -18.285 7.608 1.00 90.75 214 LYS A C 1
ATOM 1695 O O . LYS A 1 214 ? -3.842 -18.455 7.887 1.00 90.75 214 LYS A O 1
ATOM 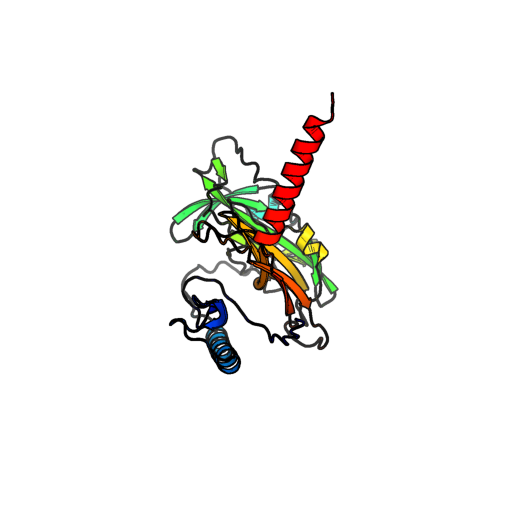1700 N N . ASN A 1 215 ? -1.997 -17.162 7.879 1.00 91.75 215 ASN A N 1
ATOM 1701 C CA . ASN A 1 215 ? -2.581 -16.011 8.573 1.00 91.75 215 ASN A CA 1
ATOM 1702 C C . ASN A 1 215 ? -2.371 -14.686 7.822 1.00 91.75 215 ASN A C 1
ATOM 1704 O O . ASN A 1 215 ? -2.547 -13.621 8.404 1.00 91.75 215 ASN A O 1
ATOM 1708 N N . VAL A 1 216 ? -2.006 -14.754 6.539 1.00 94.94 216 VAL A N 1
ATOM 1709 C CA . VAL A 1 216 ? -1.628 -13.587 5.735 1.00 94.94 216 VAL A CA 1
ATOM 1710 C C . VAL A 1 216 ? -2.651 -13.388 4.626 1.00 94.94 216 VAL A C 1
ATOM 1712 O O . VAL A 1 216 ? -2.841 -14.270 3.784 1.00 94.94 216 VAL A O 1
ATOM 1715 N N . MET A 1 217 ? -3.297 -12.227 4.621 1.00 96.88 217 MET A N 1
ATOM 1716 C CA . MET A 1 217 ? -4.078 -11.736 3.483 1.00 96.88 217 MET A CA 1
ATOM 1717 C C . MET A 1 217 ? -3.263 -10.689 2.736 1.00 96.88 217 MET A C 1
ATOM 1719 O O . MET A 1 217 ? -2.321 -10.136 3.293 1.00 96.88 217 MET A O 1
ATOM 1723 N N . GLY A 1 218 ? -3.592 -10.401 1.485 1.00 96.81 218 GLY A N 1
ATOM 1724 C CA . GLY A 1 218 ? -2.845 -9.401 0.740 1.00 96.81 218 GLY A CA 1
ATOM 1725 C C . GLY A 1 218 ? -3.037 -9.501 -0.756 1.00 96.81 218 GLY A C 1
ATOM 1726 O O . GLY A 1 218 ? -3.977 -10.136 -1.221 1.00 96.81 218 GLY A O 1
ATOM 1727 N N . ALA A 1 219 ? -2.136 -8.884 -1.507 1.00 96.75 219 ALA A N 1
ATOM 1728 C CA . ALA A 1 219 ? -2.175 -8.886 -2.964 1.00 96.75 219 ALA A CA 1
ATOM 1729 C C . ALA A 1 219 ? -0.764 -8.837 -3.544 1.00 96.75 219 ALA A C 1
ATOM 1731 O O . ALA A 1 219 ? 0.159 -8.328 -2.898 1.00 96.75 219 ALA A O 1
ATOM 1732 N N . ILE A 1 220 ? -0.616 -9.320 -4.776 1.00 95.06 220 ILE A N 1
ATOM 1733 C CA . ILE A 1 220 ? 0.563 -9.061 -5.594 1.00 95.06 220 ILE A CA 1
ATOM 1734 C C . ILE A 1 220 ? 0.170 -8.068 -6.683 1.00 95.06 220 ILE A C 1
ATOM 1736 O O . ILE A 1 220 ? -0.746 -8.305 -7.468 1.00 95.06 220 ILE A O 1
ATOM 1740 N N . PHE A 1 221 ? 0.891 -6.957 -6.756 1.00 93.69 221 PHE A N 1
ATOM 1741 C CA . PHE A 1 221 ? 0.686 -5.922 -7.761 1.00 93.69 221 P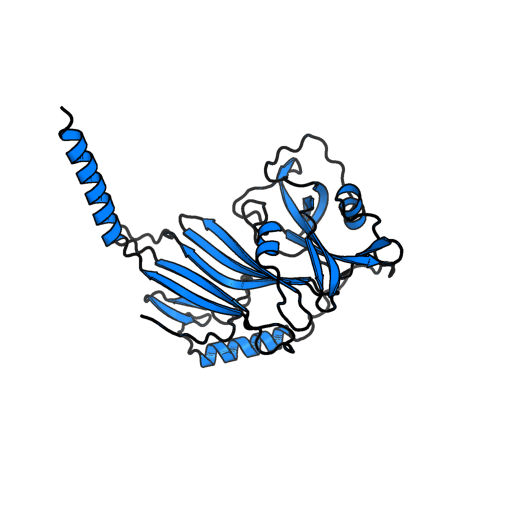HE A CA 1
ATOM 1742 C C . PHE A 1 221 ? 1.996 -5.595 -8.473 1.00 93.69 221 PHE A C 1
ATOM 1744 O O . PHE A 1 221 ? 3.083 -5.961 -8.024 1.00 93.69 221 PHE A O 1
ATOM 1751 N N . VAL A 1 222 ? 1.894 -4.938 -9.623 1.00 91.12 222 VAL A N 1
ATOM 1752 C CA . VAL A 1 222 ? 3.053 -4.539 -10.424 1.00 91.12 222 VAL A CA 1
ATOM 1753 C C . VAL A 1 222 ? 3.321 -3.066 -10.194 1.00 91.12 222 VAL A C 1
ATOM 1755 O O . VAL A 1 222 ? 2.406 -2.252 -10.240 1.00 91.12 222 VAL A O 1
ATOM 1758 N N . SER A 1 223 ? 4.585 -2.723 -9.995 1.00 88.25 223 SER A N 1
ATOM 1759 C CA . SER A 1 223 ? 5.049 -1.345 -10.077 1.00 88.25 223 SER A CA 1
ATOM 1760 C C . SER A 1 223 ? 6.273 -1.289 -10.969 1.00 88.25 223 SER A C 1
ATOM 1762 O O . SER A 1 223 ? 7.129 -2.170 -10.918 1.00 88.25 223 SER A O 1
ATOM 1764 N N . GLY A 1 224 ? 6.354 -0.254 -11.790 1.00 83.06 224 GLY A N 1
ATOM 1765 C CA . GLY A 1 224 ? 7.490 -0.020 -12.657 1.00 83.06 224 GLY A CA 1
ATOM 1766 C C . GLY A 1 224 ? 7.653 1.450 -12.962 1.00 83.06 224 GLY A C 1
ATOM 1767 O O . GLY A 1 224 ? 6.746 2.243 -12.724 1.00 83.06 224 GLY A O 1
ATOM 1768 N N . PHE A 1 225 ? 8.813 1.813 -13.481 1.00 76.25 225 PHE A N 1
ATOM 1769 C CA . PHE A 1 225 ? 9.079 3.164 -13.949 1.00 76.25 225 PHE A CA 1
ATOM 1770 C C . PHE A 1 225 ? 9.699 3.107 -15.340 1.00 76.25 225 PHE A C 1
ATOM 1772 O O . PHE A 1 225 ? 10.347 2.126 -15.712 1.00 76.25 225 PHE A O 1
ATOM 1779 N N . THR A 1 226 ? 9.493 4.177 -16.103 1.00 77.50 226 THR A N 1
ATOM 1780 C CA . THR A 1 226 ? 10.092 4.351 -17.425 1.00 77.50 226 THR A CA 1
ATOM 1781 C C . THR A 1 226 ? 11.133 5.453 -17.357 1.00 77.50 226 THR A C 1
ATOM 1783 O O . THR A 1 226 ? 10.827 6.579 -16.958 1.00 77.50 226 THR A O 1
ATOM 1786 N N . SER A 1 227 ? 12.359 5.140 -17.768 1.00 70.50 227 SER A N 1
ATOM 1787 C CA . SER A 1 227 ? 13.451 6.103 -17.881 1.00 70.50 227 SER A CA 1
ATOM 1788 C C . SER A 1 227 ? 14.341 5.756 -19.070 1.00 70.50 227 SER A C 1
ATOM 1790 O O . SER A 1 227 ? 14.579 4.587 -19.365 1.00 70.50 227 SER A O 1
ATOM 1792 N N . GLY A 1 228 ? 14.807 6.776 -19.796 1.00 67.69 228 GLY A N 1
ATOM 1793 C CA . GLY A 1 228 ? 15.745 6.591 -20.908 1.00 67.69 228 GLY A CA 1
ATOM 1794 C C . GLY A 1 228 ? 15.267 5.632 -22.008 1.00 67.69 228 GLY A C 1
ATOM 1795 O O . GLY A 1 228 ? 16.099 4.963 -22.610 1.00 67.69 228 GLY A O 1
ATOM 1796 N N . GLY A 1 229 ? 13.954 5.538 -22.249 1.00 68.75 229 GLY A N 1
ATOM 1797 C CA . GLY A 1 229 ? 13.371 4.667 -23.279 1.00 68.75 229 GLY A CA 1
ATOM 1798 C C . GLY A 1 229 ? 13.136 3.211 -22.860 1.00 68.75 229 GLY A C 1
ATOM 1799 O O . GLY A 1 229 ? 12.624 2.440 -23.667 1.00 68.75 229 GLY A O 1
ATOM 1800 N N . ALA A 1 230 ? 13.448 2.845 -21.613 1.00 71.81 230 ALA A N 1
ATOM 1801 C CA . ALA A 1 230 ? 13.181 1.522 -21.061 1.00 71.81 230 ALA A CA 1
ATOM 1802 C C . ALA A 1 230 ? 12.240 1.598 -19.854 1.00 71.81 230 ALA A C 1
ATOM 1804 O O . ALA A 1 230 ? 12.310 2.525 -19.045 1.00 71.81 230 ALA A O 1
ATOM 1805 N N . THR A 1 231 ? 11.371 0.602 -19.733 1.00 78.69 231 THR A N 1
ATOM 1806 C CA . THR A 1 231 ? 10.484 0.387 -18.594 1.00 78.69 231 THR A CA 1
ATOM 1807 C C . THR A 1 231 ? 10.942 -0.844 -17.843 1.00 78.69 231 THR A C 1
ATOM 1809 O O . THR A 1 231 ? 10.985 -1.935 -18.410 1.00 78.69 231 THR A O 1
ATOM 1812 N N . GLU A 1 232 ? 11.215 -0.683 -16.555 1.00 81.25 232 GLU A N 1
ATOM 1813 C CA . GLU A 1 232 ? 11.485 -1.785 -15.636 1.00 81.25 232 GLU A CA 1
ATOM 1814 C C . GLU A 1 232 ? 10.336 -1.899 -14.654 1.00 81.25 232 GLU A C 1
ATOM 1816 O O . GLU A 1 232 ? 9.874 -0.905 -14.099 1.00 81.25 232 GLU A O 1
ATOM 1821 N N . SER A 1 233 ? 9.837 -3.117 -14.477 1.00 87.19 233 SER A N 1
ATOM 1822 C CA . SER A 1 233 ? 8.695 -3.411 -13.623 1.00 87.19 233 SER A CA 1
ATOM 1823 C C . SER A 1 233 ? 9.002 -4.583 -12.708 1.00 87.19 233 SER A C 1
ATOM 1825 O O . SER A 1 233 ? 9.644 -5.557 -13.093 1.00 87.19 233 SER A O 1
ATOM 1827 N N . SER A 1 234 ? 8.493 -4.510 -11.488 1.00 90.06 234 SER A N 1
ATOM 1828 C CA . SER A 1 234 ? 8.656 -5.496 -10.430 1.00 90.06 234 SER A CA 1
ATOM 1829 C C . SER A 1 234 ? 7.305 -5.876 -9.837 1.00 90.06 234 SER A C 1
ATOM 1831 O O . SER A 1 234 ? 6.398 -5.048 -9.730 1.00 90.06 234 SER A O 1
ATOM 1833 N N . PHE A 1 235 ? 7.178 -7.136 -9.430 1.00 93.06 235 PHE A N 1
ATOM 1834 C CA . PHE A 1 235 ? 6.080 -7.590 -8.591 1.00 93.06 235 PHE A CA 1
ATOM 1835 C C . PHE A 1 235 ? 6.359 -7.197 -7.142 1.00 93.06 235 PHE A C 1
ATOM 1837 O O . PHE A 1 235 ? 7.429 -7.490 -6.598 1.00 93.06 235 PHE A O 1
ATOM 1844 N N . TYR A 1 236 ? 5.369 -6.583 -6.508 1.00 94.19 236 TYR A N 1
ATOM 1845 C CA . TYR A 1 236 ? 5.354 -6.270 -5.089 1.00 94.19 236 TYR A CA 1
ATOM 1846 C C . TYR A 1 236 ? 4.221 -7.024 -4.413 1.00 94.19 236 TYR A C 1
ATOM 1848 O O . TYR A 1 236 ? 3.113 -7.105 -4.933 1.00 94.19 236 TYR A O 1
ATOM 1856 N N . MET A 1 237 ? 4.509 -7.572 -3.244 1.00 95.31 237 MET A N 1
ATOM 1857 C CA . MET A 1 237 ? 3.548 -8.219 -2.372 1.00 95.31 237 MET A CA 1
ATOM 1858 C C . MET A 1 237 ? 3.226 -7.277 -1.221 1.00 95.31 237 MET A C 1
ATOM 1860 O O . MET A 1 237 ? 4.128 -6.906 -0.474 1.00 95.31 237 MET A O 1
ATOM 1864 N N . LEU A 1 238 ? 1.950 -6.933 -1.065 1.00 96.75 238 LEU A N 1
ATOM 1865 C CA . LEU A 1 238 ? 1.413 -6.355 0.162 1.00 96.75 238 LEU A CA 1
ATOM 1866 C C . LEU A 1 238 ? 0.926 -7.507 1.041 1.00 96.75 238 LEU A C 1
ATOM 1868 O O . LEU A 1 238 ? 0.005 -8.216 0.644 1.00 96.75 238 LEU A O 1
ATOM 1872 N N . SER A 1 239 ? 1.516 -7.687 2.219 1.00 95.38 239 SER A N 1
ATOM 1873 C CA . SER A 1 239 ? 1.093 -8.672 3.216 1.00 95.38 239 SER A CA 1
ATOM 1874 C C . SER A 1 239 ? 0.459 -7.984 4.418 1.00 95.38 239 SER A C 1
ATOM 1876 O O . SER A 1 239 ? 1.076 -7.137 5.062 1.00 95.38 239 SER A O 1
ATOM 1878 N N . LEU A 1 240 ? -0.774 -8.381 4.724 1.00 95.75 240 LEU A N 1
ATOM 1879 C CA . LEU A 1 240 ? -1.593 -7.883 5.817 1.00 95.75 240 LEU A CA 1
ATOM 1880 C C . LEU A 1 240 ? -1.779 -8.985 6.864 1.00 95.75 240 LEU A C 1
ATOM 1882 O O . LEU A 1 240 ? -2.452 -9.996 6.627 1.00 95.75 240 LEU A O 1
ATOM 1886 N N . GLN A 1 241 ? -1.200 -8.757 8.036 1.00 90.62 241 GLN A N 1
ATOM 1887 C CA . GLN A 1 241 ? -1.475 -9.478 9.272 1.00 90.62 241 GLN A CA 1
ATOM 1888 C C . GLN A 1 241 ? -1.977 -8.470 10.315 1.00 90.62 241 GLN A C 1
ATOM 1890 O O . GLN A 1 241 ? -1.861 -7.255 10.138 1.00 90.62 241 GLN A O 1
ATOM 1895 N N . ASP A 1 242 ? -2.558 -8.948 11.416 1.00 79.00 242 ASP A N 1
ATOM 1896 C CA . ASP A 1 242 ? -3.116 -8.038 12.423 1.00 79.00 242 ASP A CA 1
ATOM 1897 C C . ASP A 1 242 ? -2.032 -7.122 13.018 1.00 79.00 242 ASP A C 1
ATOM 1899 O O . ASP A 1 242 ? -2.239 -5.917 13.098 1.00 79.00 242 ASP A O 1
ATOM 1903 N N . HIS A 1 243 ? -0.856 -7.650 13.356 1.00 84.12 243 HIS A N 1
ATOM 1904 C CA . HIS A 1 243 ? 0.208 -6.874 14.012 1.00 84.12 243 HIS A CA 1
ATOM 1905 C C . HIS A 1 243 ? 1.341 -6.440 13.084 1.00 84.12 243 HIS A C 1
ATOM 1907 O O . HIS A 1 243 ? 2.205 -5.669 13.495 1.00 84.12 243 HIS A O 1
ATOM 1913 N N . GLU A 1 244 ? 1.334 -6.915 11.842 1.00 86.94 244 GLU A N 1
ATOM 1914 C CA . GLU A 1 244 ? 2.419 -6.715 10.893 1.00 86.94 244 GLU A CA 1
ATOM 1915 C C . GLU A 1 244 ? 1.837 -6.471 9.503 1.00 86.94 244 GLU A C 1
ATOM 1917 O O . GLU A 1 244 ? 1.080 -7.282 8.968 1.00 86.94 244 GLU A O 1
ATOM 1922 N N . VAL A 1 245 ? 2.186 -5.323 8.933 1.00 92.62 245 VAL A N 1
ATOM 1923 C CA . VAL A 1 245 ? 1.812 -4.948 7.575 1.00 92.62 245 VAL A CA 1
ATOM 1924 C C . VAL A 1 245 ? 3.083 -4.598 6.838 1.00 92.62 245 VAL A C 1
ATOM 1926 O O . VAL A 1 245 ? 3.879 -3.799 7.327 1.00 92.62 245 VAL A O 1
ATOM 1929 N N . GLU A 1 246 ? 3.265 -5.186 5.667 1.00 91.69 246 GLU A N 1
ATOM 1930 C CA . GLU A 1 246 ? 4.520 -5.073 4.947 1.00 91.69 246 GLU A CA 1
ATOM 1931 C C . GLU A 1 246 ? 4.299 -5.060 3.440 1.00 91.69 246 GLU A C 1
ATOM 1933 O O . GLU A 1 246 ? 3.378 -5.690 2.920 1.00 91.69 246 GLU A O 1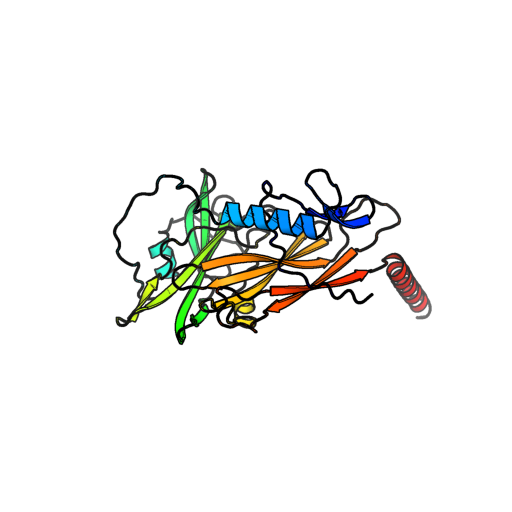
ATOM 1938 N N . ILE A 1 247 ? 5.183 -4.353 2.743 1.00 92.62 247 ILE A N 1
ATOM 1939 C CA . ILE A 1 247 ? 5.339 -4.425 1.300 1.00 92.62 247 ILE A CA 1
ATOM 1940 C C . ILE A 1 247 ? 6.733 -4.951 0.962 1.00 92.62 247 ILE A C 1
ATOM 1942 O O . ILE A 1 247 ? 7.736 -4.479 1.493 1.00 92.62 247 ILE A O 1
ATOM 1946 N N . LYS A 1 248 ? 6.807 -5.923 0.055 1.00 89.81 248 LYS A N 1
ATOM 1947 C CA . LYS A 1 248 ? 8.067 -6.544 -0.370 1.00 89.81 248 LYS A CA 1
ATOM 1948 C C . LYS A 1 248 ? 8.107 -6.716 -1.877 1.00 89.81 248 LYS A C 1
ATOM 1950 O O . LYS A 1 248 ? 7.137 -7.178 -2.468 1.00 89.81 248 LYS A O 1
ATOM 1955 N N . ARG A 1 249 ? 9.246 -6.421 -2.505 1.00 91.19 249 ARG A N 1
ATOM 1956 C CA . ARG A 1 249 ? 9.511 -6.852 -3.885 1.00 91.19 249 ARG A CA 1
ATOM 1957 C C . ARG A 1 249 ? 9.697 -8.369 -3.899 1.00 91.19 249 ARG A C 1
ATOM 1959 O O . ARG A 1 249 ? 10.494 -8.891 -3.124 1.00 91.19 249 ARG A O 1
ATOM 1966 N N . VAL A 1 250 ? 8.974 -9.068 -4.769 1.00 90.31 250 VAL A N 1
ATOM 1967 C CA . VAL A 1 250 ? 9.008 -10.543 -4.861 1.00 90.31 250 VAL A CA 1
ATOM 1968 C C . VAL A 1 250 ? 9.618 -11.061 -6.162 1.00 90.31 250 VAL A C 1
ATOM 1970 O O . VAL A 1 250 ? 9.884 -12.253 -6.280 1.00 90.31 250 VAL A O 1
ATOM 1973 N N . GLY A 1 251 ? 9.889 -10.174 -7.117 1.00 86.69 251 GLY A N 1
ATOM 1974 C CA . GLY A 1 251 ? 10.650 -10.480 -8.324 1.00 86.69 251 GLY A CA 1
ATOM 1975 C C . GLY A 1 251 ? 10.372 -9.489 -9.443 1.00 86.69 251 GLY A C 1
ATOM 1976 O O . GLY A 1 251 ? 9.616 -8.533 -9.266 1.00 86.69 251 GLY A O 1
ATOM 1977 N N . ASP A 1 252 ? 10.975 -9.726 -10.601 1.00 88.06 252 ASP A N 1
ATOM 1978 C CA . ASP A 1 252 ? 10.764 -8.892 -11.776 1.00 88.06 252 ASP A CA 1
ATOM 1979 C C . ASP A 1 252 ? 9.427 -9.213 -12.449 1.00 88.06 252 ASP A C 1
ATOM 1981 O O . ASP A 1 252 ? 9.070 -10.372 -12.666 1.00 88.06 252 ASP A O 1
ATOM 1985 N N . ALA A 1 253 ? 8.683 -8.167 -12.797 1.00 88.81 253 ALA A N 1
ATOM 1986 C CA . ALA A 1 253 ? 7.477 -8.270 -13.612 1.00 88.81 253 ALA A CA 1
ATOM 1987 C C . ALA A 1 253 ? 7.791 -8.130 -15.101 1.00 88.81 253 ALA A C 1
ATOM 1989 O O . ALA A 1 253 ? 7.066 -8.664 -15.940 1.00 88.81 253 ALA A O 1
ATOM 1990 N N . GLY A 1 254 ? 8.894 -7.469 -15.439 1.00 84.06 254 GLY A N 1
ATOM 1991 C CA . GLY A 1 254 ? 9.389 -7.415 -16.800 1.00 84.06 254 GLY A CA 1
ATOM 1992 C C . GLY A 1 254 ? 10.247 -6.198 -17.078 1.00 84.06 254 GLY A C 1
ATOM 1993 O O . GLY A 1 254 ? 10.329 -5.264 -16.281 1.00 84.06 254 GLY A O 1
ATOM 1994 N N . MET A 1 255 ? 10.849 -6.222 -18.257 1.00 78.50 255 MET A N 1
ATOM 1995 C CA . MET A 1 255 ? 11.570 -5.107 -18.842 1.00 78.50 255 MET A CA 1
ATOM 1996 C C . MET A 1 255 ? 11.160 -4.983 -20.305 1.00 78.50 255 MET A C 1
ATOM 1998 O O . MET A 1 255 ? 11.115 -5.989 -21.015 1.00 78.50 255 MET A O 1
ATOM 2002 N N . PHE A 1 256 ? 10.861 -3.765 -20.746 1.00 70.94 256 PHE A N 1
ATOM 2003 C CA . PHE A 1 256 ? 10.490 -3.457 -22.128 1.00 70.94 256 PHE A CA 1
ATOM 2004 C C . PHE A 1 256 ? 11.179 -2.170 -22.585 1.00 70.94 256 PHE A C 1
ATOM 2006 O O . PHE A 1 256 ? 11.454 -1.301 -21.759 1.00 70.94 256 PHE A O 1
ATOM 2013 N N . GLY A 1 257 ? 11.419 -2.023 -23.888 1.00 62.38 257 GLY A N 1
ATOM 2014 C CA . GLY A 1 257 ? 12.052 -0.840 -24.462 1.00 62.38 257 GLY A CA 1
ATOM 2015 C C . GLY A 1 257 ? 13.570 -0.948 -24.619 1.00 62.38 257 GLY A C 1
ATOM 2016 O O . GLY A 1 257 ? 14.239 -1.836 -24.086 1.00 62.38 257 GLY A O 1
ATOM 2017 N N . SER A 1 258 ? 14.122 -0.022 -25.394 1.00 54.88 258 SER A N 1
ATOM 2018 C CA . SER A 1 258 ? 15.551 0.088 -25.661 1.00 54.88 258 SER A CA 1
ATOM 2019 C C . SER A 1 258 ? 16.218 0.882 -24.539 1.00 54.88 258 SER A C 1
ATOM 2021 O O . SER A 1 258 ? 16.062 2.102 -24.466 1.00 54.88 258 SER A O 1
ATOM 2023 N N . ARG A 1 259 ? 17.013 0.236 -23.677 1.00 48.62 259 ARG A N 1
ATOM 2024 C CA . ARG A 1 259 ? 18.036 0.995 -22.941 1.00 48.62 259 ARG A CA 1
ATOM 2025 C C . ARG A 1 259 ? 19.002 1.554 -23.987 1.00 48.62 259 ARG A C 1
ATOM 2027 O O . ARG A 1 259 ? 19.402 0.809 -24.879 1.00 48.62 259 ARG A O 1
ATOM 2034 N N . TYR A 1 260 ? 19.388 2.828 -23.873 1.00 43.62 260 TYR A N 1
ATOM 2035 C CA . TYR A 1 260 ? 20.476 3.430 -24.655 1.00 43.62 260 TYR A CA 1
ATOM 2036 C C . TYR A 1 260 ? 21.795 2.674 -24.407 1.00 43.62 260 TYR A C 1
ATOM 2038 O O . TYR A 1 260 ? 22.680 3.135 -23.687 1.00 43.62 260 TYR A O 1
ATOM 2046 N N . ILE A 1 261 ? 21.958 1.501 -25.010 1.00 43.62 261 ILE A N 1
ATOM 2047 C CA . ILE A 1 261 ? 23.264 0.910 -25.235 1.00 43.62 261 ILE A CA 1
ATOM 2048 C C . ILE A 1 261 ? 23.757 1.623 -26.482 1.00 43.62 261 ILE A C 1
ATOM 2050 O O . ILE A 1 261 ? 23.287 1.365 -27.584 1.00 43.62 261 ILE A O 1
ATOM 2054 N N . LYS A 1 262 ? 24.651 2.596 -26.293 1.00 40.28 262 LYS A N 1
ATOM 2055 C CA . LYS A 1 262 ? 25.383 3.270 -27.371 1.00 40.28 262 LYS A CA 1
ATOM 2056 C C . LYS A 1 262 ? 26.043 2.212 -28.274 1.00 40.28 262 LYS A C 1
ATOM 2058 O O . LYS A 1 262 ? 27.190 1.839 -28.062 1.00 40.28 262 LYS A O 1
ATOM 2063 N N . ALA A 1 263 ? 25.341 1.755 -29.301 1.00 38.78 263 ALA A N 1
ATOM 2064 C CA . ALA A 1 263 ? 25.892 0.963 -30.386 1.00 38.78 263 ALA A CA 1
ATOM 2065 C C . ALA A 1 263 ? 25.141 1.356 -31.655 1.00 38.78 263 ALA A C 1
ATOM 2067 O O . ALA A 1 263 ? 24.021 0.935 -31.910 1.00 38.78 263 ALA A O 1
ATOM 2068 N N . LYS A 1 264 ? 25.784 2.230 -32.427 1.00 44.34 264 LYS A N 1
ATOM 2069 C CA . LYS A 1 264 ? 25.241 2.999 -33.549 1.00 44.34 264 LYS A CA 1
ATOM 2070 C C . LYS A 1 264 ? 24.632 2.200 -34.714 1.00 44.34 264 LYS A C 1
ATOM 2072 O O . LYS A 1 264 ? 24.299 2.857 -35.684 1.00 44.34 264 LYS A O 1
ATOM 2077 N N . ASN A 1 265 ? 24.495 0.873 -34.669 1.00 48.91 265 ASN A N 1
ATOM 2078 C CA . ASN A 1 265 ? 23.941 0.079 -35.780 1.00 48.91 265 ASN A CA 1
ATOM 2079 C C . ASN A 1 265 ? 23.303 -1.275 -35.392 1.00 48.91 265 ASN A C 1
ATOM 2081 O O . ASN A 1 265 ? 22.736 -1.912 -36.272 1.00 48.91 265 ASN A O 1
ATOM 2085 N N . ASP A 1 266 ? 23.346 -1.707 -34.126 1.00 48.84 266 ASP A N 1
ATOM 2086 C CA . ASP A 1 266 ? 22.873 -3.041 -33.704 1.00 48.84 266 ASP A CA 1
ATOM 2087 C C . ASP A 1 266 ? 22.087 -2.958 -32.382 1.00 48.84 266 ASP A C 1
ATOM 2089 O O . ASP A 1 266 ? 22.419 -3.597 -31.383 1.00 48.84 266 ASP A O 1
ATOM 2093 N N . GLU A 1 267 ? 21.053 -2.114 -32.343 1.00 51.78 267 GLU A N 1
ATOM 2094 C CA . GLU A 1 267 ? 20.152 -2.055 -31.190 1.00 51.78 267 GLU A CA 1
ATOM 2095 C C . GLU A 1 267 ? 19.326 -3.346 -31.132 1.00 51.78 267 GLU A C 1
ATOM 2097 O O . GLU A 1 267 ? 18.482 -3.603 -31.985 1.00 51.78 267 GLU A O 1
ATOM 2102 N N . VAL A 1 268 ? 19.576 -4.186 -30.127 1.00 49.91 268 VAL A N 1
ATOM 2103 C CA . VAL A 1 268 ? 18.704 -5.316 -29.793 1.00 49.91 268 VAL A CA 1
ATOM 2104 C C . VAL A 1 268 ? 17.805 -4.867 -28.648 1.00 49.91 268 VAL A C 1
ATOM 2106 O O . VAL A 1 268 ? 18.285 -4.613 -27.543 1.00 49.91 268 VAL A O 1
ATOM 2109 N N . GLU A 1 269 ? 16.498 -4.772 -28.896 1.00 54.41 269 GLU A N 1
ATOM 2110 C CA . GLU A 1 269 ? 15.521 -4.608 -27.821 1.00 54.41 269 GLU A CA 1
ATOM 2111 C C . GLU A 1 269 ? 15.406 -5.942 -27.087 1.00 54.41 269 GLU A C 1
ATOM 2113 O O . GLU A 1 269 ? 14.775 -6.895 -27.552 1.00 54.41 269 GLU A O 1
ATOM 2118 N N . TYR A 1 270 ? 16.063 -6.031 -25.934 1.00 57.16 270 TYR A N 1
ATOM 2119 C CA . TYR A 1 270 ? 15.885 -7.166 -25.047 1.00 57.16 270 TYR A CA 1
ATOM 2120 C C . TYR A 1 270 ? 14.740 -6.871 -24.085 1.00 57.16 270 TYR A C 1
ATOM 2122 O O . TYR A 1 270 ? 14.881 -6.070 -23.164 1.00 57.16 270 TYR A O 1
ATOM 2130 N N . GLY A 1 271 ? 13.610 -7.541 -24.300 1.00 70.19 271 GLY A N 1
ATOM 2131 C CA . GLY A 1 271 ? 12.474 -7.497 -23.391 1.00 70.19 271 GLY A CA 1
ATOM 2132 C C . GLY A 1 271 ? 12.219 -8.851 -22.740 1.00 70.19 271 GLY A C 1
ATOM 2133 O O . GLY A 1 271 ? 12.450 -9.912 -23.329 1.00 70.19 271 GLY A O 1
ATOM 2134 N N . TYR A 1 272 ? 11.704 -8.833 -21.519 1.00 77.12 272 TYR A N 1
ATOM 2135 C CA . TYR A 1 272 ? 11.156 -10.025 -20.887 1.00 77.12 272 TYR A CA 1
ATOM 2136 C C . TYR A 1 272 ? 9.925 -9.666 -20.066 1.00 77.12 272 TYR A C 1
ATOM 2138 O O . TYR A 1 272 ? 9.813 -8.571 -19.529 1.00 77.12 272 TYR A O 1
ATOM 2146 N N . ALA A 1 273 ? 9.004 -10.615 -19.960 1.00 83.69 273 ALA A N 1
ATOM 2147 C CA . ALA A 1 273 ? 7.796 -10.490 -19.164 1.00 83.69 273 ALA A CA 1
ATOM 2148 C C . ALA A 1 273 ? 7.758 -11.614 -18.132 1.00 83.69 273 ALA A C 1
ATOM 2150 O O . ALA A 1 273 ? 7.953 -12.784 -18.476 1.00 83.69 273 ALA A O 1
ATOM 2151 N N . GLY A 1 274 ? 7.504 -11.260 -16.880 1.00 86.38 274 GLY A N 1
ATOM 2152 C CA . GLY A 1 274 ? 7.221 -12.192 -15.802 1.00 86.38 274 GLY A CA 1
ATOM 2153 C C . GLY A 1 274 ? 5.724 -12.477 -15.704 1.00 86.38 274 GLY A C 1
ATOM 2154 O O . GLY A 1 274 ? 4.881 -11.613 -15.938 1.00 86.38 274 GLY A O 1
ATOM 2155 N N . LYS A 1 275 ? 5.379 -13.704 -15.326 1.00 92.25 275 LYS A N 1
ATOM 2156 C CA . LYS A 1 275 ? 4.047 -14.077 -14.841 1.00 92.25 275 LYS A CA 1
ATOM 2157 C C . LYS A 1 275 ? 4.214 -14.767 -13.502 1.00 92.25 275 LYS A C 1
ATOM 2159 O O . LYS A 1 275 ? 5.009 -15.701 -13.414 1.00 92.25 275 LYS A O 1
ATOM 2164 N N . TYR A 1 276 ? 3.473 -14.332 -12.488 1.00 92.81 276 TYR A N 1
ATOM 2165 C CA . TYR A 1 276 ? 3.514 -14.963 -11.174 1.00 92.81 276 TYR A CA 1
ATOM 2166 C C . TYR A 1 276 ? 2.346 -15.929 -10.963 1.00 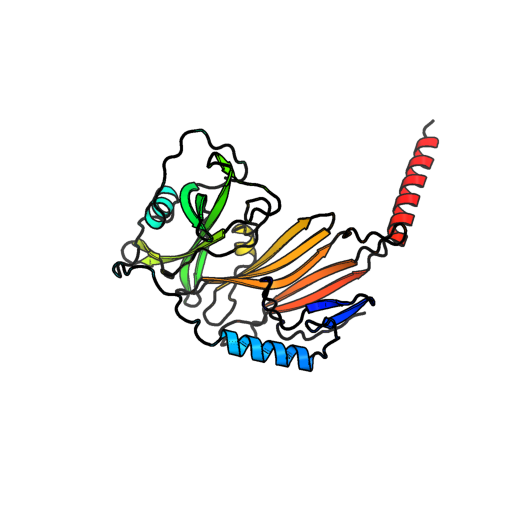92.81 276 TYR A C 1
ATOM 2168 O O . TYR A 1 276 ? 1.285 -15.819 -11.582 1.00 92.81 276 TYR A O 1
ATOM 2176 N N . LYS A 1 277 ? 2.546 -16.864 -10.038 1.00 94.62 277 LYS A N 1
ATOM 2177 C CA . LYS A 1 277 ? 1.521 -17.735 -9.476 1.00 94.62 277 LYS A CA 1
ATOM 2178 C C . LYS A 1 277 ? 1.781 -17.911 -7.983 1.00 94.62 277 LYS A C 1
ATOM 2180 O O . LYS A 1 277 ? 2.883 -18.275 -7.588 1.00 94.62 277 LYS A O 1
ATOM 2185 N N . VAL A 1 278 ? 0.754 -17.708 -7.162 1.00 93.88 278 VAL A N 1
ATOM 2186 C CA . VAL A 1 278 ? 0.786 -18.093 -5.742 1.00 93.88 278 VAL A CA 1
ATOM 2187 C C . VAL A 1 278 ? 0.526 -19.597 -5.642 1.00 93.88 278 VAL A C 1
ATOM 2189 O O . VAL A 1 278 ? -0.444 -20.097 -6.214 1.00 93.88 278 VAL A O 1
ATOM 2192 N N . VAL A 1 279 ? 1.406 -20.326 -4.957 1.00 93.19 279 VAL A N 1
ATOM 2193 C CA . VAL A 1 279 ? 1.328 -21.783 -4.781 1.00 93.19 279 VAL A CA 1
ATOM 2194 C C . VAL A 1 279 ? 0.746 -22.087 -3.401 1.00 93.19 279 VAL A C 1
ATOM 2196 O O . VAL A 1 279 ? 1.459 -22.164 -2.407 1.00 93.19 279 VAL A O 1
ATOM 2199 N N . ASP A 1 280 ? -0.568 -22.269 -3.336 1.00 89.56 280 ASP A N 1
ATOM 2200 C CA . ASP A 1 280 ? -1.351 -22.417 -2.101 1.00 89.56 280 ASP A CA 1
ATOM 2201 C C . ASP A 1 280 ? -1.656 -23.883 -1.728 1.00 89.56 280 ASP A C 1
ATOM 2203 O O . ASP A 1 280 ? -2.603 -24.176 -0.994 1.00 89.56 280 ASP A O 1
ATOM 2207 N N . THR A 1 281 ? -0.845 -24.826 -2.217 1.00 88.94 281 THR A N 1
ATOM 2208 C CA . THR A 1 281 ? -1.068 -26.273 -2.042 1.00 88.94 281 THR A CA 1
ATOM 2209 C C . THR A 1 281 ? -0.924 -26.737 -0.593 1.00 88.94 281 THR A C 1
ATOM 2211 O O . THR A 1 281 ? -1.645 -27.637 -0.168 1.00 88.94 281 THR A O 1
ATOM 2214 N N . ASN A 1 282 ? -0.025 -26.122 0.181 1.00 88.12 282 ASN A N 1
ATOM 2215 C CA . ASN A 1 282 ? 0.103 -26.350 1.618 1.00 88.12 282 ASN A CA 1
ATOM 2216 C C . ASN A 1 282 ? -0.426 -25.133 2.389 1.00 88.12 282 ASN A C 1
ATOM 2218 O O . ASN A 1 282 ? 0.269 -24.126 2.549 1.00 88.12 282 ASN A O 1
ATOM 2222 N N . LYS A 1 283 ? -1.660 -25.244 2.895 1.00 89.25 283 LYS A N 1
ATOM 2223 C CA . LYS A 1 283 ? -2.358 -24.135 3.560 1.00 89.25 283 LYS A CA 1
ATOM 2224 C C . LYS A 1 283 ? -1.782 -23.751 4.923 1.00 89.25 283 LYS A C 1
ATOM 2226 O O . LYS A 1 283 ? -2.105 -22.664 5.404 1.00 89.25 283 LYS A O 1
ATOM 2231 N N . ASP A 1 284 ? -0.935 -24.595 5.510 1.00 90.62 284 ASP A N 1
ATOM 2232 C CA . ASP A 1 284 ? -0.316 -24.358 6.814 1.00 90.62 284 ASP A CA 1
ATOM 2233 C C . ASP A 1 284 ? 0.956 -23.510 6.756 1.00 90.62 284 ASP A C 1
ATOM 2235 O O . ASP A 1 284 ? 1.453 -23.087 7.802 1.00 90.62 284 ASP A O 1
ATOM 2239 N N . LEU A 1 285 ? 1.478 -23.226 5.558 1.00 86.88 285 LEU A N 1
ATOM 2240 C CA . LEU A 1 285 ? 2.667 -22.392 5.417 1.00 86.88 285 LEU A CA 1
ATOM 2241 C C . LEU A 1 285 ? 2.400 -20.964 5.921 1.00 86.88 285 LEU A C 1
ATOM 2243 O O . LEU A 1 285 ? 1.362 -20.386 5.584 1.00 86.88 285 LEU A O 1
ATOM 2247 N N . PRO A 1 286 ? 3.334 -20.358 6.682 1.00 89.56 286 PRO A N 1
ATOM 2248 C CA . PRO A 1 286 ? 3.180 -18.986 7.167 1.00 89.56 286 PRO A CA 1
ATOM 2249 C C . PRO A 1 286 ? 3.029 -17.993 6.009 1.00 89.56 286 PRO A C 1
ATOM 2251 O O . PRO A 1 286 ? 2.218 -17.076 6.098 1.00 89.56 286 PRO A O 1
ATOM 2254 N N . LEU A 1 287 ? 3.727 -18.249 4.900 1.00 92.06 287 LEU A N 1
ATOM 2255 C CA . LEU A 1 287 ? 3.614 -17.543 3.631 1.00 92.06 287 LEU A CA 1
ATOM 2256 C C . LEU A 1 287 ? 3.648 -18.565 2.483 1.00 92.06 287 LEU A C 1
ATOM 2258 O O . LEU A 1 287 ? 4.459 -19.493 2.498 1.00 92.06 287 LEU A O 1
ATOM 2262 N N . TYR A 1 288 ? 2.767 -18.412 1.502 1.00 92.69 288 TYR A N 1
ATOM 2263 C CA . TYR A 1 288 ? 2.698 -19.249 0.310 1.00 92.69 288 TYR A CA 1
ATOM 2264 C C . TYR A 1 288 ? 3.822 -18.884 -0.666 1.00 92.69 288 TYR A C 1
ATOM 2266 O O . TYR A 1 288 ? 4.078 -17.698 -0.889 1.00 92.69 288 TYR A O 1
ATOM 2274 N N . PRO A 1 289 ? 4.498 -19.876 -1.275 1.00 93.19 289 PRO A N 1
ATOM 2275 C CA . PRO A 1 289 ? 5.490 -19.614 -2.305 1.00 93.19 289 PRO A CA 1
ATOM 2276 C C . PRO A 1 289 ? 4.888 -18.877 -3.504 1.00 93.19 289 PRO A C 1
ATOM 2278 O O . PRO A 1 289 ? 3.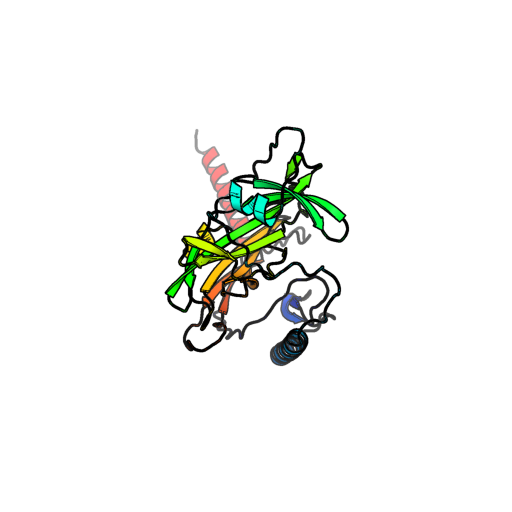751 -19.135 -3.905 1.00 93.19 289 PRO A O 1
ATOM 2281 N N . ILE A 1 290 ? 5.684 -17.998 -4.107 1.00 92.06 290 ILE A N 1
ATOM 2282 C CA . ILE A 1 290 ? 5.348 -17.297 -5.346 1.00 92.06 290 ILE A CA 1
ATOM 2283 C C . ILE A 1 290 ? 6.288 -17.824 -6.428 1.00 92.06 290 ILE A C 1
ATOM 2285 O O . ILE A 1 290 ? 7.503 -17.660 -6.338 1.00 92.06 290 ILE A O 1
ATOM 2289 N N . GLU A 1 291 ? 5.726 -18.476 -7.440 1.00 91.94 291 GLU A N 1
ATOM 2290 C CA . GLU A 1 291 ? 6.461 -18.926 -8.620 1.00 91.94 291 GLU A CA 1
ATOM 2291 C C . GLU A 1 291 ? 6.391 -17.838 -9.691 1.00 91.94 291 GLU A C 1
ATOM 2293 O O . GLU A 1 291 ? 5.299 -17.379 -10.022 1.00 91.94 291 GLU A O 1
ATOM 2298 N N . ILE A 1 292 ? 7.536 -17.436 -10.250 1.00 90.38 292 ILE A N 1
ATOM 2299 C CA . ILE A 1 292 ? 7.600 -16.476 -11.358 1.00 90.38 292 ILE A CA 1
ATOM 2300 C C . ILE A 1 292 ? 8.191 -17.173 -12.579 1.00 90.38 292 ILE A C 1
ATOM 2302 O O . ILE A 1 292 ? 9.317 -17.668 -12.550 1.00 90.38 292 ILE A O 1
ATOM 2306 N N . THR A 1 293 ? 7.423 -17.199 -13.666 1.00 88.88 293 THR A N 1
ATOM 2307 C CA . THR A 1 293 ? 7.867 -17.700 -14.967 1.00 88.88 293 THR A CA 1
ATOM 2308 C C . THR A 1 293 ? 8.149 -16.532 -15.895 1.00 88.88 293 THR A C 1
ATOM 2310 O O . THR A 1 293 ? 7.278 -15.691 -16.120 1.00 88.88 293 THR A O 1
ATOM 2313 N N . TYR A 1 294 ? 9.342 -16.516 -16.482 1.00 83.81 294 TYR A N 1
ATOM 2314 C CA . TYR A 1 294 ? 9.749 -15.495 -17.439 1.00 83.81 294 TYR A CA 1
ATOM 2315 C C . TYR A 1 294 ? 9.606 -15.989 -18.875 1.00 83.81 294 TYR A C 1
ATOM 2317 O O . TYR A 1 294 ? 10.022 -17.096 -19.222 1.00 83.81 294 TYR A O 1
ATOM 2325 N N . SER A 1 295 ? 9.050 -15.136 -19.725 1.00 80.50 295 SER A N 1
ATOM 2326 C CA . SER A 1 295 ? 9.090 -15.286 -21.176 1.00 80.50 295 SER A CA 1
ATOM 2327 C C . SER A 1 295 ? 9.887 -14.136 -21.766 1.00 80.50 295 SER A C 1
ATOM 2329 O O . SER A 1 295 ? 9.566 -12.977 -21.509 1.00 80.50 295 SER A O 1
ATOM 2331 N N . THR A 1 296 ? 10.908 -14.445 -22.560 1.00 71.75 296 THR A N 1
ATOM 2332 C CA . THR A 1 296 ? 11.639 -13.421 -23.303 1.00 71.75 296 THR A CA 1
ATOM 2333 C C . THR A 1 296 ? 10.861 -13.040 -24.550 1.00 71.75 296 THR A C 1
ATOM 2335 O O . THR A 1 296 ? 10.312 -13.888 -25.260 1.00 71.75 296 THR A O 1
ATOM 2338 N N . THR A 1 297 ? 10.836 -11.750 -24.837 1.00 59.34 297 THR A N 1
ATOM 2339 C CA . THR A 1 297 ? 10.582 -11.253 -26.178 1.00 59.34 297 THR A CA 1
ATOM 2340 C C . THR A 1 297 ? 11.956 -10.988 -26.774 1.00 59.34 297 THR A C 1
ATOM 2342 O O . THR A 1 297 ? 12.503 -9.903 -26.607 1.00 59.34 297 THR A O 1
ATOM 2345 N N . ASN A 1 298 ? 12.556 -11.988 -27.429 1.00 53.66 298 ASN A N 1
ATOM 2346 C CA . ASN A 1 298 ? 13.660 -11.703 -28.347 1.00 53.66 298 ASN A CA 1
ATOM 2347 C C . ASN A 1 298 ? 13.059 -10.908 -29.511 1.00 53.66 298 ASN A C 1
ATOM 2349 O O . ASN A 1 298 ? 12.569 -11.495 -30.475 1.00 53.66 298 ASN A O 1
ATOM 2353 N N . LEU A 1 299 ? 13.021 -9.584 -29.389 1.00 50.72 299 LEU A N 1
ATOM 2354 C CA . LEU A 1 299 ? 12.672 -8.703 -30.489 1.00 50.72 299 LEU A CA 1
ATOM 2355 C C . LEU A 1 299 ? 13.979 -8.339 -31.183 1.00 50.72 299 LEU A C 1
ATOM 2357 O O . LEU A 1 299 ? 14.723 -7.468 -30.744 1.00 50.72 299 LEU A O 1
ATOM 2361 N N . ASN A 1 300 ? 14.276 -9.041 -32.275 1.00 51.12 300 ASN A N 1
ATOM 2362 C CA . ASN A 1 300 ? 15.290 -8.568 -33.201 1.00 51.12 300 ASN A CA 1
ATOM 2363 C C . ASN A 1 300 ? 14.742 -7.296 -33.862 1.00 51.12 300 ASN A C 1
ATOM 2365 O O . ASN A 1 300 ? 13.909 -7.366 -34.769 1.00 51.12 300 ASN A O 1
ATOM 2369 N N . LEU A 1 301 ? 15.156 -6.127 -33.367 1.00 48.94 301 LEU A N 1
ATOM 2370 C CA . LEU A 1 301 ? 14.705 -4.849 -33.912 1.00 48.94 301 LEU A CA 1
ATOM 2371 C C . LEU A 1 301 ? 15.087 -4.698 -35.379 1.00 48.94 301 LEU A C 1
ATOM 2373 O O . LEU A 1 301 ? 14.365 -4.007 -36.079 1.00 48.94 301 LEU A O 1
ATOM 2377 N N . LYS A 1 302 ? 16.132 -5.373 -35.875 1.00 47.94 302 LYS A N 1
ATOM 2378 C CA . LYS A 1 302 ? 16.477 -5.363 -37.302 1.00 47.94 302 LYS A CA 1
ATOM 2379 C C . LYS A 1 302 ? 15.305 -5.836 -38.168 1.00 47.94 302 LYS A C 1
ATOM 2381 O O . LYS A 1 302 ? 14.904 -5.127 -39.084 1.00 47.94 302 LYS A O 1
ATOM 2386 N N . ASP A 1 303 ? 14.674 -6.947 -37.787 1.00 50.47 303 ASP A N 1
ATOM 2387 C CA . ASP A 1 303 ? 13.555 -7.536 -38.535 1.00 50.47 303 ASP A CA 1
ATOM 2388 C C . ASP A 1 303 ? 12.299 -6.643 -38.483 1.00 50.47 303 ASP A C 1
ATOM 2390 O O . ASP A 1 303 ? 11.541 -6.552 -39.450 1.00 50.47 303 ASP A O 1
ATOM 2394 N N . LYS A 1 304 ? 12.079 -5.930 -37.368 1.00 50.56 304 LYS A N 1
ATOM 2395 C CA . LYS A 1 304 ? 10.985 -4.950 -37.258 1.00 50.56 304 LYS A CA 1
ATOM 2396 C C . LYS A 1 304 ? 11.295 -3.620 -37.936 1.00 50.56 304 LYS A C 1
ATOM 2398 O O . LYS A 1 304 ? 10.370 -3.002 -38.454 1.00 50.56 304 LYS A O 1
ATOM 2403 N N . ASN A 1 305 ? 12.545 -3.168 -37.933 1.00 51.94 305 ASN A N 1
ATOM 2404 C CA . ASN A 1 305 ? 12.943 -1.923 -38.577 1.00 51.94 305 ASN A CA 1
ATOM 2405 C C . ASN A 1 305 ? 12.858 -2.084 -40.096 1.00 51.94 305 ASN A C 1
ATOM 2407 O O . ASN A 1 305 ? 12.320 -1.205 -40.757 1.00 51.94 305 ASN A O 1
ATOM 2411 N N . ASP A 1 306 ? 13.250 -3.243 -40.631 1.00 53.75 306 ASP A N 1
ATOM 2412 C CA . ASP A 1 306 ? 13.048 -3.582 -42.041 1.00 53.75 306 ASP A CA 1
ATOM 2413 C C . ASP A 1 306 ? 11.554 -3.591 -42.399 1.00 53.75 306 ASP A C 1
ATOM 2415 O O . ASP A 1 306 ? 11.163 -2.943 -43.368 1.00 53.75 306 ASP A O 1
ATOM 2419 N N . TYR A 1 307 ? 10.697 -4.197 -41.568 1.00 50.53 307 TYR A N 1
ATOM 2420 C CA . TYR A 1 307 ? 9.240 -4.163 -41.755 1.00 50.53 307 TYR A CA 1
ATOM 2421 C C . TYR A 1 307 ? 8.648 -2.744 -41.677 1.00 50.53 307 TYR A C 1
ATOM 2423 O O . TYR A 1 307 ? 7.821 -2.370 -42.504 1.00 50.53 307 TYR A O 1
ATOM 2431 N N . ILE A 1 308 ? 9.062 -1.918 -40.710 1.00 49.78 308 ILE A N 1
ATOM 2432 C CA . ILE A 1 308 ? 8.585 -0.531 -40.566 1.00 49.78 308 ILE A CA 1
ATOM 2433 C C . ILE A 1 308 ? 9.074 0.334 -41.734 1.00 49.78 308 ILE A C 1
ATOM 2435 O O . ILE A 1 308 ? 8.299 1.122 -42.276 1.00 49.78 308 ILE A O 1
ATOM 2439 N N . VAL A 1 309 ? 10.327 0.168 -42.165 1.00 55.34 309 VAL A N 1
ATOM 2440 C CA . VAL A 1 309 ? 10.892 0.837 -43.344 1.00 55.34 309 VAL A CA 1
ATOM 2441 C C . VAL A 1 309 ? 10.160 0.399 -44.609 1.00 55.34 309 VAL A C 1
ATOM 2443 O O . VAL A 1 309 ? 9.869 1.236 -45.463 1.00 55.34 309 VAL A O 1
ATOM 2446 N N . GLU A 1 310 ? 9.825 -0.882 -44.739 1.00 58.62 310 GLU A N 1
ATOM 2447 C CA . GLU A 1 310 ? 9.056 -1.403 -45.865 1.00 58.62 310 GLU A CA 1
ATOM 2448 C C . GLU A 1 310 ? 7.624 -0.853 -45.867 1.00 58.62 310 GLU A C 1
ATOM 2450 O O . GLU A 1 310 ? 7.185 -0.309 -46.878 1.00 58.62 310 GLU A O 1
ATOM 2455 N N . MET A 1 311 ? 6.935 -0.861 -44.723 1.00 52.25 311 MET A N 1
ATOM 2456 C CA . MET A 1 311 ? 5.614 -0.248 -44.548 1.00 52.25 311 MET A CA 1
ATOM 2457 C C . MET A 1 311 ? 5.629 1.256 -44.849 1.00 52.25 311 MET A C 1
ATOM 2459 O O . MET A 1 311 ? 4.719 1.775 -45.500 1.00 52.25 311 MET A O 1
ATOM 2463 N N . TYR A 1 312 ? 6.677 1.971 -44.435 1.00 44.84 312 TYR A N 1
ATOM 2464 C CA . TYR A 1 312 ? 6.847 3.390 -44.737 1.00 44.84 312 TYR A CA 1
ATOM 2465 C C . TYR A 1 312 ? 7.080 3.619 -46.237 1.00 44.84 312 TYR A C 1
ATOM 2467 O O . TYR A 1 312 ? 6.396 4.450 -46.838 1.00 44.84 312 TYR A O 1
ATOM 2475 N N . LYS A 1 313 ? 7.951 2.831 -46.882 1.00 60.88 313 LYS A N 1
ATOM 2476 C CA . LYS A 1 313 ? 8.164 2.857 -48.342 1.00 60.88 313 LYS A CA 1
ATOM 2477 C C . LYS A 1 313 ? 6.885 2.528 -49.116 1.00 60.88 313 LYS A C 1
ATOM 2479 O O . LYS A 1 313 ? 6.578 3.210 -50.092 1.00 60.88 313 LYS A O 1
ATOM 2484 N N . GLN A 1 314 ? 6.107 1.544 -48.669 1.00 58.69 314 GLN A N 1
ATOM 2485 C CA . GLN A 1 314 ? 4.803 1.207 -49.245 1.00 58.69 314 GLN A CA 1
ATOM 2486 C C . GLN A 1 314 ? 3.796 2.355 -49.064 1.00 58.69 314 GLN A C 1
ATOM 2488 O O . GLN A 1 314 ? 3.077 2.693 -50.003 1.00 58.69 314 GLN A O 1
ATOM 2493 N N . SER A 1 315 ? 3.791 3.032 -47.910 1.00 46.16 315 SER A N 1
ATOM 2494 C CA . SER A 1 315 ? 2.939 4.207 -47.674 1.00 46.16 315 SER A CA 1
ATOM 2495 C C . SER A 1 315 ? 3.306 5.406 -48.564 1.00 46.16 315 SER A C 1
ATOM 2497 O O . SER A 1 315 ? 2.422 6.131 -49.024 1.00 46.16 315 SER A O 1
ATOM 2499 N N . LEU A 1 316 ? 4.596 5.588 -48.864 1.00 49.91 316 LEU A N 1
ATOM 2500 C CA . LEU A 1 316 ? 5.094 6.617 -49.780 1.00 49.91 316 LEU A CA 1
ATOM 2501 C C . LEU A 1 316 ? 4.794 6.270 -51.246 1.00 49.91 316 LEU A C 1
ATOM 2503 O O . LEU A 1 316 ? 4.374 7.137 -52.007 1.00 49.91 316 LEU A O 1
ATOM 2507 N N . SER A 1 317 ? 4.930 4.996 -51.621 1.00 56.75 317 SER A N 1
ATOM 2508 C CA . SER A 1 317 ? 4.552 4.464 -52.939 1.00 56.75 317 SER A CA 1
ATOM 2509 C C . SER A 1 317 ? 3.050 4.624 -53.214 1.00 56.75 317 SER A C 1
ATOM 2511 O O . SER A 1 317 ? 2.650 5.051 -54.297 1.00 56.75 317 SER A O 1
ATOM 2513 N N . ASN A 1 318 ? 2.205 4.385 -52.207 1.00 54.69 318 ASN A N 1
ATOM 2514 C CA . ASN A 1 318 ? 0.754 4.539 -52.323 1.00 54.69 318 ASN A CA 1
ATOM 2515 C C . ASN A 1 318 ? 0.301 6.009 -52.357 1.00 54.69 318 ASN A C 1
ATOM 2517 O O . ASN A 1 318 ? -0.713 6.315 -52.983 1.00 54.69 318 ASN A O 1
ATOM 2521 N N . LYS A 1 319 ? 1.067 6.942 -51.772 1.00 48.94 319 LYS A N 1
ATOM 2522 C CA . LYS A 1 319 ? 0.832 8.390 -51.933 1.00 48.94 319 LYS A CA 1
ATOM 2523 C C . LYS A 1 319 ? 1.144 8.902 -53.344 1.00 48.94 319 LYS A C 1
ATOM 2525 O O . LYS A 1 319 ? 0.569 9.906 -53.747 1.00 48.94 319 LYS A O 1
ATOM 2530 N N . GLY A 1 320 ? 1.994 8.207 -54.104 1.00 49.31 320 GLY A N 1
ATOM 2531 C CA . GLY A 1 320 ? 2.320 8.535 -55.498 1.00 49.31 320 GLY A CA 1
ATOM 2532 C C . GLY A 1 320 ? 1.339 7.994 -56.547 1.00 49.31 320 GLY A C 1
ATOM 2533 O O . GLY A 1 320 ? 1.516 8.274 -57.725 1.00 49.31 320 GLY A O 1
ATOM 2534 N N . LYS A 1 321 ? 0.319 7.219 -56.146 1.00 51.59 321 LYS A N 1
ATOM 2535 C CA . LYS A 1 321 ? -0.720 6.662 -57.041 1.00 51.59 321 LYS A CA 1
ATOM 2536 C C . LYS A 1 321 ? -2.100 7.309 -56.868 1.00 51.59 321 LYS A C 1
ATOM 2538 O O . LYS A 1 321 ? -3.074 6.861 -57.461 1.00 51.59 321 LYS A O 1
ATOM 2543 N N . SER A 1 322 ? -2.181 8.370 -56.067 1.00 50.16 322 SER A N 1
ATOM 2544 C CA . SER A 1 322 ? -3.366 9.215 -55.907 1.00 50.16 322 SER A CA 1
ATOM 2545 C C . SER A 1 322 ? -3.164 10.547 -56.642 1.00 50.16 322 SER A C 1
ATOM 2547 O O . SER A 1 322 ? -3.083 11.603 -56.010 1.00 50.16 322 SER A O 1
ATOM 2549 N N . LYS A 1 323 ? -3.043 10.462 -57.967 1.00 39.28 323 LYS A N 1
ATOM 2550 C CA . LYS A 1 323 ? -3.523 11.381 -59.016 1.00 39.28 323 LYS A CA 1
ATOM 2551 C C . LYS A 1 323 ? -2.839 11.028 -60.327 1.00 39.28 323 LYS A C 1
ATOM 2553 O O . LYS A 1 323 ? -1.597 10.916 -60.321 1.00 39.28 323 LYS A O 1
#

Sequence (323 aa):
MKAKVLLATVLSICTSSVFAYDIGFNEKGQFGAFDKNGNKMTWKETLIAQKNLMLQQMVPGRQSAASNQSSNSSIQLNSLNANELLPTLFGRIQLSGRYRSSELKNPFIAVQQKIDDQNEIRFLQQHPTLTYQNAQNQTRYFVFVESMPTFNGQDVNQGHGSYTKGYLLNFKKAANGKFELTNPQAQLIDIPSSYGSSHMQIEDIQKDFRRLGKNVMGAIFVSGFTSGGATESSFYMLSLQDHEVEIKRVGDAGMFGSRYIKAKNDEVEYGYAGKYKVVDTNKDLPLYPIEITYSTTNLNLKDKNDYIVEMYKQSLSNKGKSK

Radius of gyration: 23.88 Å; chains: 1; bounding box: 52×56×86 Å

Foldseek 3Di:
DDDPDPDDFDADDPDPPDDQWDFDAAPVRDGAIAGPVRHHDDPVVSVVRVVVVVVVVPPPDDDPDDDDDDDPDFDWALDPDCVTPVCSVANADDDPDAADEPQQPADWGWHFDQDPNDTFIWIWGKADWDWDQWLVRAIKIKIKIKTFGDDVNRYGQQDFPGFIWIWIWMWHQDPVRIIGTLAPVTDTGGAQDGRRHHPDHVVQFVVAWDAFALGWTTGWGKGWDDDQFKIWIFIWTFTDHRHDTDIGTRGTQKMFGFRPPPDVPFGWTKIKGKDKDFACVDRHGRGTDIDIDMDIDRPRVVVVVVVVVVVVVVVVVVVVPPD

pLDDT: mean 73.62, std 22.57, range [20.78, 97.44]

Secondary structure (DSSP, 8-state):
---------------TT--SEEEEE-TTS-EEEEETTSPEEPHHHHHHHHHHHHHHHTSPPP-------------EES--SHHHHHHHHH---PPSS----TT--S-EEEEEEEETTEEEEEEEEEPPPEEEE-TTS-EEEEEEEEEEEEETTTEE---TT---EEEEEEEEE-TTS-EEES-TTPPPEE-SEETTEE---HHHHHHT-EE-SSS-EEEEEEEEEEETTEEEEEEEEEEE-SS-EEEEEEEEEEEEE------TT---EEEEEEEEEE--S-TTSSS--EEEEEEEEEE-HHHHHHHHHHHHHHHHHHHTT--

Organism: NCBI:txid202956